Protein AF-A0A4Y7QFY9-F1 (afdb_monomer)

Organism: NCBI:txid50990

Mean predicted aligned error: 11.13 Å

pLDDT: mean 82.03, std 22.59, range [30.23, 98.62]

InterPro domains:
  IPR031915 Cryptic loci regulator 2, N-terminal [PF16761] (82-152)
  IPR038986 Cryptic loci regulator 2 [PTHR38046] (1-184)

Structure (mmCIF, N/CA/C/O backbone):
data_AF-A0A4Y7QFY9-F1
#
_entry.id   AF-A0A4Y7QFY9-F1
#
loop_
_atom_site.group_PDB
_atom_site.id
_atom_site.type_symbol
_atom_site.label_atom_id
_atom_site.label_alt_id
_atom_site.label_comp_id
_atom_site.label_asym_id
_atom_site.label_entity_id
_atom_site.label_seq_id
_atom_site.pdbx_PDB_ins_code
_atom_site.Cartn_x
_atom_site.Cartn_y
_atom_site.Cartn_z
_atom_site.occupancy
_atom_site.B_iso_or_equiv
_atom_site.auth_seq_id
_atom_site.auth_comp_id
_atom_site.auth_asym_id
_atom_site.auth_atom_id
_atom_site.pdbx_PDB_model_num
ATOM 1 N N . MET A 1 1 ? -25.462 4.123 15.591 1.00 43.56 1 MET A N 1
ATOM 2 C CA . MET A 1 1 ? -25.005 2.889 14.916 1.00 43.56 1 MET A CA 1
ATOM 3 C C . MET A 1 1 ? -23.915 2.289 15.787 1.00 43.56 1 MET A C 1
ATOM 5 O O . MET A 1 1 ? -22.963 3.016 16.055 1.00 43.56 1 MET A O 1
ATOM 9 N N . PRO A 1 2 ? -24.063 1.064 16.315 1.00 44.12 2 PRO A N 1
ATOM 10 C CA . PRO A 1 2 ? -23.011 0.446 17.117 1.00 44.12 2 PRO A CA 1
ATOM 11 C C . PRO A 1 2 ? -21.739 0.313 16.270 1.00 44.12 2 PRO A C 1
ATOM 13 O O . PRO A 1 2 ? -21.792 -0.137 15.127 1.00 44.12 2 PRO A O 1
ATOM 16 N N . SER A 1 3 ? -20.612 0.770 16.815 1.00 55.06 3 SER A N 1
ATOM 17 C CA . SER A 1 3 ? -19.294 0.621 16.198 1.00 55.06 3 SER A CA 1
ATOM 18 C C . SER A 1 3 ? -18.970 -0.869 16.135 1.00 55.06 3 SER A C 1
ATOM 20 O O . SER A 1 3 ? -18.635 -1.456 17.161 1.00 55.06 3 SER A O 1
ATOM 22 N N . MET A 1 4 ? -19.097 -1.498 14.963 1.00 70.31 4 MET A N 1
ATOM 23 C CA . MET A 1 4 ? -18.598 -2.862 14.787 1.00 70.31 4 MET A CA 1
ATOM 24 C C . MET A 1 4 ? -17.085 -2.865 15.022 1.00 70.31 4 MET A C 1
ATOM 26 O O . MET A 1 4 ? -16.389 -1.915 14.655 1.00 70.31 4 MET A O 1
ATOM 30 N N . ALA A 1 5 ? -16.588 -3.894 15.707 1.00 83.19 5 ALA A N 1
ATOM 31 C CA . ALA A 1 5 ? -15.157 -4.056 15.915 1.00 83.19 5 ALA A CA 1
ATOM 32 C C . ALA A 1 5 ? -14.456 -4.191 14.552 1.00 83.19 5 ALA A C 1
ATOM 34 O O . ALA A 1 5 ? -15.013 -4.822 13.651 1.00 83.19 5 ALA A O 1
ATOM 35 N N . PRO A 1 6 ? -13.255 -3.618 14.381 1.00 89.69 6 PRO A N 1
ATOM 36 C CA . PRO A 1 6 ? -12.558 -3.715 13.112 1.00 89.69 6 PRO A CA 1
ATOM 37 C C . PRO A 1 6 ? -12.106 -5.161 12.858 1.00 89.69 6 PRO A C 1
ATOM 39 O O . PRO A 1 6 ? -11.691 -5.874 13.773 1.00 89.69 6 PRO A O 1
ATOM 42 N N . HIS A 1 7 ? -12.164 -5.581 11.600 1.00 94.75 7 HIS A N 1
ATOM 43 C CA . HIS A 1 7 ? -11.824 -6.910 11.100 1.00 94.75 7 HIS A CA 1
ATOM 44 C C . HIS A 1 7 ? -10.307 -7.080 10.905 1.00 94.75 7 HIS A C 1
ATOM 46 O O . HIS A 1 7 ? -9.821 -7.375 9.809 1.00 94.75 7 HIS A O 1
ATOM 52 N N . PHE A 1 8 ? -9.555 -6.888 11.988 1.00 96.06 8 PHE A N 1
ATOM 53 C CA . PHE A 1 8 ? -8.144 -7.251 12.086 1.00 96.06 8 PHE A CA 1
ATOM 54 C C . PHE A 1 8 ? -7.796 -7.734 13.496 1.00 96.06 8 PHE A C 1
ATOM 56 O O . PHE A 1 8 ? -8.420 -7.324 14.480 1.00 96.06 8 PHE A O 1
ATOM 63 N N . SER A 1 9 ? -6.753 -8.552 13.597 1.00 96.94 9 SER A N 1
ATOM 64 C CA . SER A 1 9 ? -6.150 -8.969 14.861 1.00 96.94 9 SER A CA 1
ATOM 65 C C . SER A 1 9 ? -4.750 -8.386 15.021 1.00 96.94 9 SER A C 1
ATOM 67 O O . SER A 1 9 ? -4.117 -7.962 14.050 1.00 96.94 9 SER A O 1
ATOM 69 N N . VAL A 1 10 ? -4.281 -8.338 16.268 1.00 97.06 10 VAL A N 1
ATOM 70 C CA . VAL A 1 10 ? -2.941 -7.866 16.623 1.00 97.06 10 VAL A CA 1
ATOM 71 C C . VAL A 1 10 ? -2.280 -8.918 17.501 1.00 97.06 10 VAL A C 1
ATOM 73 O O . VAL A 1 10 ? -2.851 -9.312 18.517 1.00 97.06 10 VAL A O 1
ATOM 76 N N . GLN A 1 11 ? -1.085 -9.363 17.121 1.00 96.50 11 GLN A N 1
ATOM 77 C CA . GLN A 1 11 ? -0.246 -10.257 17.914 1.00 96.50 11 GLN A CA 1
ATOM 78 C C . GLN A 1 11 ? 1.142 -9.627 18.056 1.00 96.50 11 GLN A C 1
ATOM 80 O O . GLN A 1 11 ? 1.934 -9.613 17.114 1.00 96.50 11 GLN A O 1
ATOM 85 N N . GLY A 1 12 ? 1.426 -9.071 19.236 1.00 94.94 12 GLY A N 1
ATOM 86 C CA . GLY A 1 12 ? 2.616 -8.246 19.442 1.00 94.94 12 GLY A CA 1
ATOM 87 C C . GLY A 1 12 ? 2.588 -7.018 18.530 1.00 94.94 12 GLY A C 1
ATOM 88 O O . GLY A 1 12 ? 1.660 -6.215 18.591 1.00 94.94 12 GLY A O 1
ATOM 89 N N . GLU A 1 13 ? 3.587 -6.896 17.661 1.00 96.88 13 GLU A N 1
ATOM 90 C CA . GLU A 1 13 ? 3.697 -5.810 16.678 1.00 96.88 13 GLU A CA 1
ATOM 91 C C . GLU A 1 13 ? 3.062 -6.127 15.315 1.00 96.88 13 GLU A C 1
ATOM 93 O O . GLU A 1 13 ? 3.088 -5.298 14.404 1.00 96.88 13 GLU A O 1
ATOM 98 N N . TYR A 1 14 ? 2.483 -7.318 15.157 1.00 98.12 14 TYR A N 1
ATOM 99 C CA . TYR A 1 14 ? 1.966 -7.792 13.879 1.00 98.12 14 TYR A CA 1
ATOM 100 C C . TYR A 1 14 ? 0.450 -7.635 13.779 1.00 98.12 14 TYR A C 1
ATOM 102 O O . TYR A 1 14 ? -0.291 -8.068 14.659 1.00 98.12 14 TYR A O 1
ATOM 110 N N . VAL A 1 15 ? -0.005 -7.040 12.678 1.00 98.31 15 VAL A N 1
ATOM 111 C CA . VAL A 1 15 ? -1.406 -6.756 12.357 1.00 98.31 15 VAL A CA 1
ATOM 112 C C . VAL A 1 15 ? -1.851 -7.664 11.214 1.00 98.31 15 VAL A C 1
ATOM 114 O O . VAL A 1 15 ? -1.263 -7.635 10.135 1.00 98.31 15 VAL A O 1
ATOM 117 N N . SER A 1 16 ? -2.911 -8.440 11.420 1.00 98.31 16 SER A N 1
ATOM 118 C CA . SER A 1 16 ? -3.476 -9.324 10.393 1.00 98.31 16 SER A CA 1
ATOM 119 C C . SER A 1 16 ? -4.846 -8.822 9.966 1.00 98.31 16 SER A C 1
ATOM 121 O O . SER A 1 16 ? -5.774 -8.804 10.769 1.00 98.31 16 SER A O 1
ATOM 123 N N . MET A 1 17 ? -4.984 -8.419 8.703 1.00 97.56 17 MET A N 1
ATOM 124 C CA . MET A 1 17 ? -6.267 -8.014 8.120 1.00 97.56 17 MET A CA 1
ATOM 125 C C . MET A 1 17 ? -7.074 -9.263 7.742 1.00 97.56 17 MET A C 1
ATOM 127 O O . MET A 1 17 ? -6.535 -10.175 7.126 1.00 97.56 17 MET A O 1
ATOM 131 N N . HIS A 1 18 ? -8.358 -9.316 8.105 1.00 97.00 18 HIS A N 1
ATOM 132 C CA . HIS A 1 18 ? -9.204 -10.503 7.879 1.00 97.00 18 HIS A CA 1
ATOM 133 C C . HIS A 1 18 ? -10.162 -10.369 6.695 1.00 97.00 18 HIS A C 1
ATOM 135 O O . HIS A 1 18 ? -10.884 -11.307 6.370 1.00 97.00 18 HIS A O 1
ATOM 141 N N . LEU A 1 19 ? -10.194 -9.195 6.070 1.00 96.75 1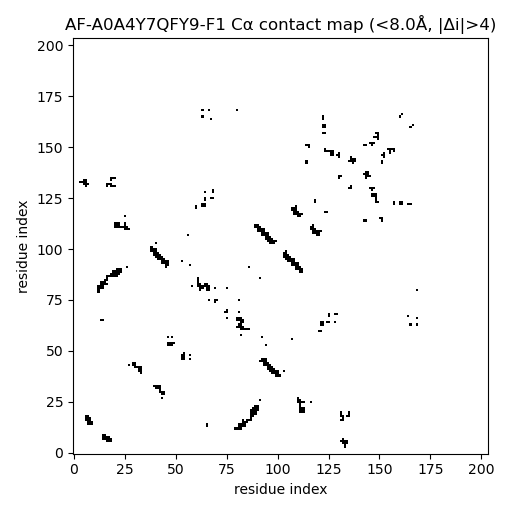9 LEU A N 1
ATOM 142 C CA . LEU A 1 19 ? -11.006 -8.908 4.898 1.00 96.75 19 LEU A CA 1
ATOM 143 C C . LEU A 1 19 ? -10.117 -8.440 3.754 1.00 96.75 19 LEU A C 1
ATOM 145 O O . LEU A 1 19 ? -8.998 -7.970 3.962 1.00 96.75 19 LEU A O 1
ATOM 149 N N . SER A 1 20 ? -10.649 -8.537 2.539 1.00 96.88 20 SER A N 1
ATOM 150 C CA . SER A 1 20 ? -10.005 -8.018 1.342 1.00 96.88 20 SER A CA 1
ATOM 151 C C . SER A 1 20 ? -11.031 -7.703 0.252 1.00 96.88 20 SER A C 1
ATOM 153 O O . SER A 1 20 ? -12.031 -8.404 0.108 1.00 96.88 20 SER A O 1
ATOM 155 N N . ASP A 1 21 ? -10.774 -6.663 -0.544 1.00 96.38 21 ASP A N 1
ATOM 156 C CA . ASP A 1 21 ? -11.384 -6.452 -1.867 1.00 96.38 21 ASP A CA 1
ATOM 157 C C . ASP A 1 21 ? -10.453 -6.888 -3.014 1.00 96.38 21 ASP A C 1
ATOM 159 O O . ASP A 1 21 ? -10.634 -6.480 -4.165 1.00 96.38 21 ASP A O 1
ATOM 163 N N . GLY A 1 22 ? -9.411 -7.653 -2.695 1.00 96.75 22 GLY A N 1
ATOM 164 C CA . GLY A 1 22 ? -8.371 -8.049 -3.625 1.00 96.75 22 GLY A CA 1
ATOM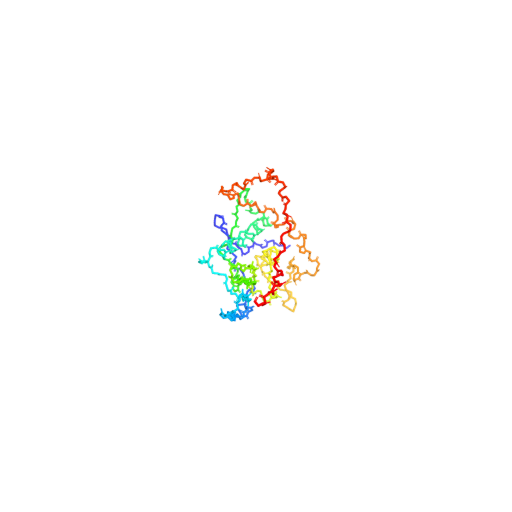 165 C C . GLY A 1 22 ? -8.856 -9.040 -4.680 1.00 96.75 22 GLY A C 1
ATOM 166 O O . GLY A 1 22 ? -9.655 -9.941 -4.437 1.00 96.75 22 GLY A O 1
ATOM 167 N N . ASN A 1 23 ? -8.333 -8.878 -5.888 1.00 96.00 23 ASN A N 1
ATOM 168 C CA . ASN A 1 23 ? -8.585 -9.720 -7.039 1.00 96.00 23 ASN A CA 1
ATOM 169 C C . ASN A 1 23 ? -7.259 -9.944 -7.789 1.00 96.00 23 ASN A C 1
ATOM 171 O O . ASN A 1 23 ? -6.823 -9.057 -8.529 1.00 96.00 23 ASN A O 1
ATOM 175 N N . PRO A 1 24 ? -6.641 -11.137 -7.683 1.00 95.75 24 PRO A N 1
ATOM 176 C CA . PRO A 1 24 ? -5.383 -11.455 -8.363 1.00 95.75 24 PRO A CA 1
ATOM 177 C C . PRO A 1 24 ? -5.411 -11.268 -9.884 1.00 95.75 24 PRO A C 1
ATOM 179 O O . PRO A 1 24 ? -4.379 -11.017 -10.498 1.00 95.75 24 PRO A O 1
ATOM 182 N N . ARG A 1 25 ? -6.591 -11.322 -10.524 1.00 95.44 25 ARG A N 1
ATOM 183 C CA . ARG A 1 25 ? -6.726 -11.061 -11.971 1.00 95.44 25 ARG A CA 1
ATOM 184 C C . ARG A 1 25 ? -6.436 -9.605 -12.349 1.00 95.44 25 ARG A C 1
ATOM 186 O O . ARG A 1 25 ? -6.319 -9.298 -13.532 1.00 95.44 25 ARG A O 1
ATOM 193 N N . ARG A 1 26 ? -6.361 -8.707 -11.361 1.00 94.56 26 ARG A N 1
ATOM 194 C CA . ARG A 1 26 ? -6.003 -7.290 -11.516 1.00 94.56 26 ARG A CA 1
ATOM 195 C C . ARG A 1 26 ? -4.498 -7.055 -11.433 1.00 94.56 26 ARG A C 1
ATOM 197 O O . ARG A 1 26 ? -4.063 -5.921 -11.622 1.00 94.56 26 ARG A O 1
ATOM 204 N N . TRP A 1 27 ? -3.704 -8.085 -11.142 1.00 96.12 27 TRP A N 1
ATOM 205 C CA . TRP A 1 27 ? -2.255 -7.965 -11.183 1.00 96.12 27 TRP A CA 1
ATOM 206 C C . TRP A 1 27 ? -1.779 -7.700 -12.615 1.00 96.12 27 TRP A C 1
ATOM 208 O O . TRP A 1 27 ? -2.368 -8.212 -13.575 1.00 96.12 27 TRP A O 1
ATOM 218 N N . PRO A 1 28 ? -0.723 -6.891 -12.785 1.00 92.88 28 PRO A N 1
ATOM 219 C CA . PRO A 1 28 ? -0.123 -6.692 -14.090 1.00 92.88 28 PRO A CA 1
ATOM 220 C C . PRO A 1 28 ? 0.383 -8.034 -14.625 1.00 92.88 28 PRO A C 1
ATOM 222 O O . PRO A 1 28 ? 0.942 -8.845 -13.886 1.00 92.88 28 PRO A O 1
ATOM 225 N N . ARG A 1 29 ? 0.211 -8.256 -15.931 1.00 85.88 29 ARG A N 1
ATOM 226 C CA . ARG A 1 29 ? 0.919 -9.342 -16.609 1.00 85.88 29 ARG A CA 1
ATOM 227 C C . ARG A 1 29 ? 2.407 -9.019 -16.585 1.00 85.88 29 ARG A C 1
ATOM 229 O O . ARG A 1 29 ? 2.790 -7.870 -16.819 1.00 85.88 29 ARG A O 1
ATOM 236 N N . GLU A 1 30 ? 3.212 -10.025 -16.286 1.00 71.19 30 GLU A N 1
ATOM 237 C CA . GLU A 1 30 ? 4.662 -9.900 -16.224 1.00 71.19 30 GLU A CA 1
ATOM 238 C C . GLU A 1 30 ? 5.186 -9.338 -17.554 1.00 71.19 30 GLU A C 1
ATOM 240 O O . GLU A 1 30 ? 4.841 -9.827 -18.635 1.00 71.19 30 GLU A O 1
ATOM 245 N N . ARG A 1 31 ? 5.946 -8.239 -17.488 1.00 70.44 31 ARG A N 1
ATOM 246 C CA . ARG A 1 31 ? 6.555 -7.632 -18.677 1.00 70.44 31 ARG A CA 1
ATOM 247 C C . ARG A 1 31 ? 7.940 -8.231 -18.876 1.00 70.44 31 ARG A C 1
ATOM 249 O O . ARG A 1 31 ? 8.715 -8.291 -17.927 1.00 70.44 31 ARG A O 1
ATOM 256 N N . LYS A 1 32 ? 8.218 -8.674 -20.110 1.00 61.38 32 LYS A N 1
ATOM 257 C CA . LYS A 1 32 ? 9.496 -9.282 -20.505 1.00 61.38 32 LYS A CA 1
ATOM 258 C C . LYS A 1 32 ? 10.676 -8.382 -20.128 1.00 61.38 32 LYS A C 1
ATOM 260 O O . LYS A 1 32 ? 10.575 -7.157 -20.191 1.00 61.38 32 LYS A O 1
ATOM 265 N N . LEU A 1 33 ? 11.782 -9.032 -19.770 1.00 61.91 33 LEU A N 1
ATOM 266 C CA . LEU A 1 33 ? 13.089 -8.416 -19.568 1.00 61.91 33 LEU A CA 1
ATOM 267 C C . LEU A 1 33 ? 13.494 -7.608 -20.810 1.00 61.91 33 LEU A C 1
ATOM 269 O O . LEU A 1 33 ? 13.117 -7.951 -21.932 1.00 61.91 33 LEU A O 1
ATOM 273 N N . ALA A 1 34 ? 14.245 -6.532 -20.584 1.00 63.09 34 ALA A N 1
ATOM 274 C CA . ALA A 1 34 ? 14.838 -5.747 -21.658 1.00 63.09 34 ALA A CA 1
ATOM 275 C C . ALA A 1 34 ? 15.732 -6.617 -22.554 1.00 63.09 34 ALA A C 1
ATOM 277 O O . ALA A 1 34 ? 16.245 -7.646 -22.108 1.00 63.09 34 ALA A O 1
ATOM 278 N N . ASP A 1 35 ? 15.908 -6.171 -23.798 1.00 71.19 35 ASP A N 1
ATOM 279 C CA . ASP A 1 35 ? 16.916 -6.681 -24.727 1.00 71.19 35 ASP A CA 1
ATOM 280 C C . ASP A 1 35 ? 18.250 -6.909 -23.980 1.00 71.19 35 ASP A C 1
ATOM 282 O O . ASP A 1 35 ? 18.706 -5.982 -23.295 1.00 71.19 35 ASP A O 1
ATOM 286 N N . PRO A 1 36 ? 18.853 -8.116 -24.035 1.00 72.00 36 PRO A N 1
ATOM 287 C CA . PRO A 1 36 ? 20.120 -8.409 -23.368 1.00 72.00 36 PRO A CA 1
ATOM 288 C C . PRO A 1 36 ? 21.214 -7.374 -23.652 1.00 72.00 36 PRO A C 1
ATOM 290 O O . PRO A 1 36 ? 21.998 -7.076 -22.740 1.00 72.00 36 PRO A O 1
ATOM 293 N N . ASP A 1 37 ? 21.194 -6.805 -24.862 1.00 81.19 37 ASP A N 1
ATOM 294 C CA . ASP A 1 37 ? 22.175 -5.851 -25.380 1.00 81.19 37 ASP A CA 1
ATOM 295 C C . ASP A 1 37 ? 21.840 -4.388 -25.031 1.00 81.19 37 ASP A C 1
ATOM 297 O O . ASP A 1 37 ? 22.649 -3.484 -25.245 1.00 81.19 37 ASP A O 1
ATOM 301 N N . SER A 1 38 ? 20.669 -4.127 -24.439 1.00 84.06 38 SER A N 1
ATOM 302 C CA . SER A 1 38 ? 20.298 -2.794 -23.962 1.00 84.06 38 SER A CA 1
ATOM 303 C C . SER A 1 38 ? 20.956 -2.477 -22.615 1.00 84.06 38 SER A C 1
ATOM 305 O O . SER A 1 38 ? 20.814 -3.209 -21.631 1.00 84.06 38 SER A O 1
ATOM 307 N N . ASP A 1 39 ? 21.592 -1.305 -22.526 1.00 87.62 39 ASP A N 1
ATOM 308 C CA . ASP A 1 39 ? 22.076 -0.735 -21.257 1.00 87.62 39 ASP A CA 1
ATOM 309 C C . ASP A 1 39 ? 20.936 -0.160 -20.390 1.00 87.62 39 ASP A C 1
ATOM 311 O O . ASP A 1 39 ? 21.126 0.249 -19.243 1.00 87.62 39 ASP A O 1
ATOM 315 N N . THR A 1 40 ? 19.709 -0.145 -20.917 1.00 90.06 40 THR A N 1
ATOM 316 C CA . THR A 1 40 ? 18.521 0.309 -20.191 1.00 90.06 40 THR A CA 1
ATOM 317 C C . THR A 1 40 ? 17.516 -0.809 -19.979 1.00 90.06 40 THR A C 1
ATOM 319 O O . THR A 1 40 ? 17.313 -1.668 -20.838 1.00 90.06 40 THR A O 1
ATOM 322 N N . ILE A 1 41 ? 16.860 -0.777 -18.824 1.00 91.06 41 ILE A N 1
ATOM 323 C CA . ILE A 1 41 ? 15.799 -1.705 -18.454 1.00 91.06 41 ILE A CA 1
ATOM 324 C C . ILE A 1 41 ? 14.500 -0.950 -18.174 1.00 91.06 41 ILE A C 1
ATOM 326 O O . ILE A 1 41 ? 14.525 0.194 -17.716 1.00 91.06 41 ILE A O 1
ATOM 330 N N . ASP A 1 42 ? 13.366 -1.590 -18.453 1.00 91.56 42 ASP A N 1
ATOM 331 C CA . ASP A 1 42 ? 12.021 -1.113 -18.115 1.00 91.56 42 ASP A CA 1
ATOM 332 C C . ASP A 1 42 ? 11.098 -2.333 -17.951 1.00 91.56 42 ASP A C 1
ATOM 334 O O . ASP A 1 42 ? 10.522 -2.831 -18.918 1.00 91.56 42 ASP A O 1
ATOM 338 N N . TYR A 1 43 ? 11.007 -2.871 -16.732 1.00 91.75 43 TYR A N 1
ATOM 339 C CA . TYR A 1 43 ? 10.150 -4.024 -16.446 1.00 91.75 43 TYR A CA 1
ATOM 340 C C . TYR A 1 43 ? 9.534 -3.971 -15.049 1.00 91.75 43 TYR A C 1
ATOM 342 O O . TYR A 1 43 ? 10.055 -3.347 -14.125 1.00 91.75 43 TYR A O 1
ATOM 350 N N . LEU A 1 44 ? 8.394 -4.643 -14.902 1.00 93.69 44 LEU A N 1
ATOM 351 C CA . LEU A 1 44 ? 7.610 -4.708 -13.674 1.00 93.69 44 LEU A CA 1
ATOM 352 C C . LEU A 1 44 ? 7.489 -6.168 -13.250 1.00 93.69 44 LEU A C 1
ATOM 354 O O . LEU A 1 44 ? 6.943 -6.974 -14.002 1.00 93.69 44 LEU A O 1
ATOM 358 N N . VAL A 1 45 ? 7.969 -6.476 -12.050 1.00 95.06 45 VAL A N 1
ATOM 359 C CA . VAL A 1 45 ? 7.977 -7.829 -11.473 1.00 95.06 45 VAL A CA 1
ATOM 360 C C . VAL A 1 45 ? 7.404 -7.800 -10.057 1.00 95.06 45 VAL A C 1
ATOM 362 O O . VAL A 1 45 ? 7.410 -6.738 -9.430 1.00 95.06 45 VAL A O 1
ATOM 365 N N . PRO A 1 46 ? 6.864 -8.914 -9.534 1.00 96.62 46 PRO A N 1
ATOM 366 C CA . PRO A 1 46 ? 6.577 -9.039 -8.108 1.00 96.62 46 PRO A CA 1
ATOM 367 C C . PRO A 1 46 ? 7.804 -8.686 -7.258 1.00 96.62 46 PRO A C 1
ATOM 369 O O . PRO A 1 46 ? 8.924 -8.999 -7.651 1.00 96.62 46 PRO A O 1
ATOM 372 N N . ALA A 1 47 ? 7.600 -8.049 -6.105 1.00 97.00 47 ALA A N 1
ATOM 373 C CA . ALA A 1 47 ? 8.681 -7.845 -5.142 1.00 97.00 47 ALA A CA 1
ATOM 374 C C . ALA A 1 47 ? 9.176 -9.207 -4.625 1.00 97.00 47 ALA A C 1
ATOM 376 O O . ALA A 1 47 ? 8.372 -9.991 -4.113 1.00 97.00 47 ALA A O 1
ATOM 377 N N . ASP A 1 48 ? 10.474 -9.477 -4.755 1.00 96.44 48 ASP A N 1
ATOM 378 C CA . ASP A 1 48 ? 11.089 -10.718 -4.277 1.00 96.44 48 ASP A CA 1
ATOM 379 C C . ASP A 1 48 ? 11.563 -10.546 -2.824 1.00 96.44 48 ASP A C 1
ATOM 381 O O . ASP A 1 48 ? 12.428 -9.707 -2.568 1.00 96.44 48 ASP A O 1
ATOM 385 N N . PRO A 1 49 ? 11.042 -11.312 -1.847 1.00 96.31 49 PRO A N 1
ATOM 386 C CA . PRO A 1 49 ? 11.519 -11.237 -0.467 1.00 96.31 49 PRO A CA 1
ATOM 387 C C . PRO A 1 49 ? 12.979 -11.688 -0.290 1.00 96.31 49 PRO A C 1
ATOM 389 O O . PRO A 1 49 ? 13.546 -11.439 0.771 1.00 96.31 49 PRO A O 1
ATOM 392 N N . ASN A 1 50 ? 13.589 -12.332 -1.291 1.00 97.31 50 ASN A N 1
ATOM 393 C CA . ASN A 1 50 ? 15.000 -12.719 -1.273 1.00 97.31 50 ASN A CA 1
ATOM 394 C C . ASN A 1 50 ? 15.933 -11.644 -1.871 1.00 97.31 50 ASN A C 1
ATOM 396 O O . ASN A 1 50 ? 17.141 -11.703 -1.643 1.00 97.31 50 ASN A O 1
ATOM 400 N N . ASP A 1 51 ? 15.410 -10.648 -2.602 1.00 96.19 51 ASP A N 1
ATOM 401 C CA . ASP A 1 51 ? 16.171 -9.450 -2.991 1.00 96.19 51 ASP A CA 1
ATOM 402 C C . ASP A 1 51 ? 16.130 -8.445 -1.833 1.00 96.19 51 ASP A C 1
ATOM 404 O O . ASP A 1 51 ? 15.065 -7.996 -1.416 1.00 96.19 51 ASP A O 1
ATOM 408 N N . GLU A 1 52 ? 17.297 -8.061 -1.312 1.00 96.75 52 GLU A N 1
ATOM 409 C CA . GLU A 1 52 ? 17.421 -7.210 -0.119 1.00 96.75 52 GLU A CA 1
ATOM 410 C C . GLU A 1 52 ? 16.640 -5.884 -0.219 1.00 96.75 52 GLU A C 1
ATOM 412 O O . GLU A 1 52 ? 16.014 -5.439 0.748 1.00 96.75 52 GLU A O 1
ATOM 417 N N . HIS A 1 53 ? 16.633 -5.239 -1.388 1.00 95.62 53 HIS A N 1
ATOM 418 C CA . HIS A 1 53 ? 15.953 -3.950 -1.545 1.00 95.62 53 HIS A CA 1
ATOM 419 C C . HIS A 1 53 ? 14.437 -4.127 -1.647 1.00 95.62 53 HIS A C 1
ATOM 421 O 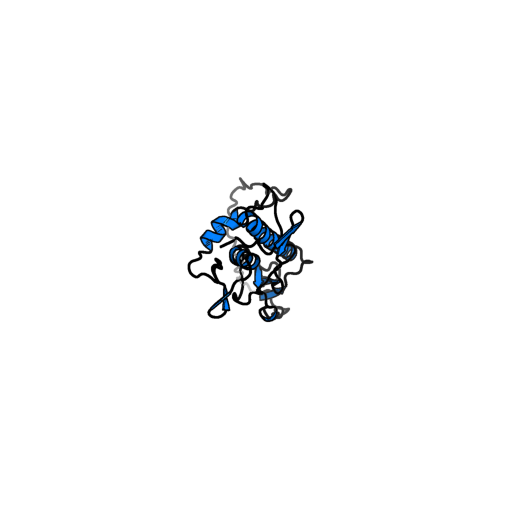O . HIS A 1 53 ? 13.673 -3.275 -1.171 1.00 95.62 53 HIS A O 1
ATOM 427 N N . ASP A 1 54 ? 13.999 -5.207 -2.290 1.00 97.25 54 ASP A N 1
ATOM 428 C CA . ASP A 1 54 ? 12.587 -5.533 -2.436 1.00 97.25 54 ASP A CA 1
ATOM 429 C C . ASP A 1 54 ? 12.027 -5.987 -1.075 1.00 97.25 54 ASP A C 1
ATOM 431 O O . ASP A 1 54 ? 10.973 -5.499 -0.666 1.00 97.25 54 ASP A O 1
ATOM 435 N N . ALA A 1 55 ? 12.785 -6.772 -0.301 1.00 98.00 55 ALA A N 1
ATOM 436 C CA . ALA A 1 55 ? 12.492 -7.129 1.089 1.00 98.00 55 ALA A CA 1
ATOM 437 C C . ALA A 1 55 ? 12.370 -5.893 1.997 1.00 98.00 55 ALA A C 1
ATOM 439 O O . ALA A 1 55 ? 11.381 -5.739 2.721 1.00 98.00 55 ALA A O 1
ATOM 440 N N . HIS A 1 56 ? 13.318 -4.953 1.908 1.00 97.31 56 HIS A N 1
ATOM 441 C CA . HIS A 1 56 ? 13.235 -3.683 2.633 1.00 97.31 56 HIS A CA 1
ATOM 442 C C . HIS A 1 56 ? 11.988 -2.878 2.225 1.00 97.31 56 HIS A C 1
ATOM 444 O O . HIS A 1 56 ? 11.307 -2.286 3.068 1.00 97.31 56 HIS A O 1
ATOM 450 N N . SER A 1 57 ? 11.648 -2.867 0.935 1.00 97.50 57 SER A N 1
ATOM 451 C CA . SER A 1 57 ? 10.459 -2.173 0.434 1.00 97.50 57 SER A CA 1
ATOM 452 C C . SER A 1 57 ? 9.157 -2.825 0.908 1.00 97.50 57 SER A C 1
ATOM 454 O O . SER A 1 57 ? 8.252 -2.107 1.339 1.00 97.50 57 SER A O 1
ATOM 456 N N . LEU A 1 58 ? 9.078 -4.158 0.905 1.00 98.38 58 LEU A N 1
ATOM 457 C CA . LEU A 1 58 ? 7.972 -4.935 1.472 1.00 98.38 58 LEU A CA 1
ATOM 458 C C . LEU A 1 58 ? 7.770 -4.592 2.949 1.00 98.38 58 LEU A C 1
ATOM 460 O O . LEU A 1 58 ? 6.669 -4.197 3.341 1.00 98.38 58 LEU A O 1
ATOM 464 N N . LEU A 1 59 ? 8.836 -4.664 3.750 1.00 98.00 59 LEU A N 1
ATOM 465 C CA . LEU A 1 59 ? 8.785 -4.357 5.177 1.00 98.00 59 LEU A CA 1
ATOM 466 C C . LEU A 1 59 ? 8.348 -2.910 5.426 1.00 98.00 59 LEU A C 1
ATOM 468 O O . LEU A 1 59 ? 7.475 -2.663 6.254 1.00 98.00 59 LEU A O 1
ATOM 472 N N . LYS A 1 60 ? 8.884 -1.948 4.664 1.00 97.25 60 LYS A N 1
ATOM 473 C CA . LYS A 1 60 ? 8.510 -0.530 4.765 1.00 97.25 60 LYS A CA 1
ATOM 474 C C . LYS A 1 60 ? 7.032 -0.293 4.456 1.00 97.25 60 LYS A C 1
ATOM 476 O O . LYS A 1 60 ? 6.389 0.499 5.145 1.00 97.25 60 LYS A O 1
ATOM 481 N N . TRP A 1 61 ? 6.486 -0.946 3.431 1.00 98.31 61 TRP A N 1
ATOM 482 C CA . TRP A 1 61 ? 5.057 -0.863 3.116 1.00 98.31 61 TRP A CA 1
ATOM 483 C C . TRP A 1 61 ? 4.205 -1.465 4.235 1.00 98.31 61 TRP A C 1
ATOM 485 O O . TRP A 1 61 ? 3.291 -0.797 4.719 1.00 98.31 61 TRP A O 1
ATOM 495 N N . LYS A 1 62 ? 4.542 -2.680 4.687 1.00 98.56 62 LYS A N 1
ATOM 496 C CA . LYS A 1 62 ? 3.843 -3.371 5.782 1.00 98.56 62 LYS A CA 1
ATOM 497 C C . LYS A 1 62 ? 3.875 -2.558 7.081 1.00 98.56 62 LYS A C 1
ATOM 499 O O . LYS A 1 62 ? 2.841 -2.436 7.730 1.00 98.56 62 LYS A O 1
ATOM 504 N N . CYS A 1 63 ? 5.016 -1.949 7.408 1.00 97.56 63 CYS A N 1
ATOM 505 C CA . CYS A 1 63 ? 5.210 -1.066 8.562 1.00 97.56 63 CYS A CA 1
ATOM 506 C C . CYS A 1 63 ? 4.307 0.173 8.497 1.00 97.56 63 CYS A C 1
ATOM 508 O O . CYS A 1 63 ? 3.545 0.462 9.412 1.00 97.56 63 CYS A O 1
ATOM 510 N N . LYS A 1 64 ? 4.343 0.895 7.370 1.00 97.25 64 LYS A N 1
ATOM 511 C CA . LYS A 1 64 ? 3.549 2.117 7.196 1.00 97.25 64 LYS A CA 1
ATOM 512 C C . LYS A 1 64 ? 2.048 1.853 7.296 1.00 97.25 64 LYS A C 1
ATOM 514 O O . LYS A 1 64 ? 1.329 2.649 7.891 1.00 97.25 64 LYS A O 1
ATOM 519 N N . ILE A 1 65 ? 1.570 0.760 6.696 1.00 98.19 65 ILE A N 1
ATOM 520 C CA . ILE A 1 65 ? 0.143 0.418 6.730 1.00 98.19 65 ILE A CA 1
ATOM 521 C C . ILE A 1 65 ? -0.256 -0.071 8.126 1.00 98.19 65 ILE A C 1
ATOM 523 O O . ILE A 1 65 ? -1.262 0.396 8.653 1.00 98.19 65 ILE A O 1
ATOM 527 N N . GLY A 1 66 ? 0.536 -0.958 8.739 1.00 97.94 66 GLY A N 1
ATOM 528 C CA . GLY A 1 66 ? 0.280 -1.466 10.088 1.00 97.94 66 GLY A CA 1
ATOM 529 C C . GLY A 1 66 ? 0.223 -0.344 11.123 1.00 97.94 66 GLY A C 1
ATOM 530 O O . GLY A 1 66 ? -0.765 -0.225 11.845 1.00 97.94 66 GLY A O 1
ATOM 531 N N . GLY A 1 67 ? 1.226 0.538 11.140 1.00 96.19 67 GLY A N 1
ATOM 532 C CA . GLY A 1 67 ? 1.245 1.690 12.042 1.00 96.19 67 GLY A CA 1
ATOM 533 C C . GLY A 1 67 ? 0.097 2.670 11.793 1.00 96.19 67 GLY A C 1
ATOM 534 O O . GLY A 1 67 ? -0.527 3.125 12.751 1.00 96.19 67 GLY A O 1
ATOM 535 N N . PHE A 1 68 ? -0.271 2.924 10.530 1.00 96.81 68 PHE A N 1
ATOM 536 C CA . PHE A 1 68 ? -1.464 3.716 10.218 1.00 96.81 68 PHE A CA 1
ATOM 537 C C . PHE A 1 68 ? -2.745 3.093 10.797 1.00 96.81 68 PHE A C 1
ATOM 539 O O . PHE A 1 68 ? -3.524 3.807 11.425 1.00 96.81 68 PHE A O 1
ATOM 546 N N . LEU A 1 69 ? -2.973 1.786 10.615 1.00 96.94 69 LEU A N 1
ATOM 547 C CA . LEU A 1 69 ? -4.168 1.118 11.146 1.00 96.94 69 LEU A CA 1
ATOM 548 C C . LEU A 1 69 ? -4.214 1.206 12.676 1.00 96.94 69 LEU A C 1
ATOM 550 O O . LEU A 1 69 ? -5.253 1.530 13.250 1.00 96.94 69 LEU A O 1
ATOM 554 N N . MET A 1 70 ? -3.084 0.976 13.341 1.00 96.44 70 MET A N 1
ATOM 555 C CA . MET A 1 70 ? -3.016 1.009 14.800 1.00 96.44 70 MET A CA 1
ATOM 556 C C . MET A 1 70 ? -3.246 2.411 15.371 1.00 96.44 70 MET A C 1
ATOM 558 O O . MET A 1 70 ? -4.017 2.551 16.321 1.00 96.44 70 MET A O 1
ATOM 562 N N . ASP A 1 71 ? -2.659 3.453 14.776 1.00 94.31 71 ASP A N 1
ATOM 563 C CA . ASP A 1 71 ? -2.885 4.841 15.206 1.00 94.31 71 ASP A CA 1
ATOM 564 C C . ASP A 1 71 ? -4.334 5.275 14.903 1.00 94.31 71 ASP A C 1
ATOM 566 O O . ASP A 1 71 ? -5.036 5.794 15.773 1.00 94.31 71 ASP A O 1
ATOM 570 N N . PHE A 1 72 ? -4.860 4.955 13.713 1.00 94.50 72 PHE A N 1
ATOM 571 C CA . PHE A 1 72 ? -6.236 5.302 13.341 1.00 94.50 72 PHE A CA 1
ATOM 572 C C . PHE A 1 72 ? -7.281 4.679 14.282 1.00 94.50 72 PHE A C 1
ATOM 574 O O . PHE A 1 72 ? -8.240 5.346 14.679 1.00 94.50 72 PHE A O 1
ATOM 581 N N . HIS A 1 73 ? -7.088 3.416 14.672 1.00 94.62 73 HIS A N 1
ATOM 582 C CA . HIS A 1 73 ? -7.979 2.708 15.594 1.00 94.62 73 HIS A CA 1
ATOM 583 C C . HIS A 1 73 ? -7.664 2.952 17.076 1.00 94.62 73 HIS A C 1
ATOM 585 O O . HIS A 1 73 ? -8.304 2.333 17.927 1.00 94.62 73 HIS A O 1
ATOM 591 N N . LYS A 1 74 ? -6.727 3.859 17.396 1.00 94.12 74 LYS A N 1
ATOM 592 C CA . LYS A 1 74 ? -6.301 4.185 18.769 1.00 94.12 74 LYS A CA 1
ATOM 593 C C . LYS A 1 74 ? -5.842 2.954 19.562 1.00 94.12 74 LYS A C 1
ATOM 595 O O . LYS A 1 74 ? -6.172 2.806 20.735 1.00 94.12 74 LYS A O 1
ATOM 600 N N . ARG A 1 75 ? -5.118 2.055 18.894 1.00 94.19 75 ARG A N 1
ATOM 601 C CA . ARG A 1 75 ? -4.516 0.843 19.476 1.00 94.19 75 ARG A CA 1
ATOM 602 C C . ARG A 1 75 ? -2.984 0.873 19.459 1.00 94.19 75 ARG A C 1
AT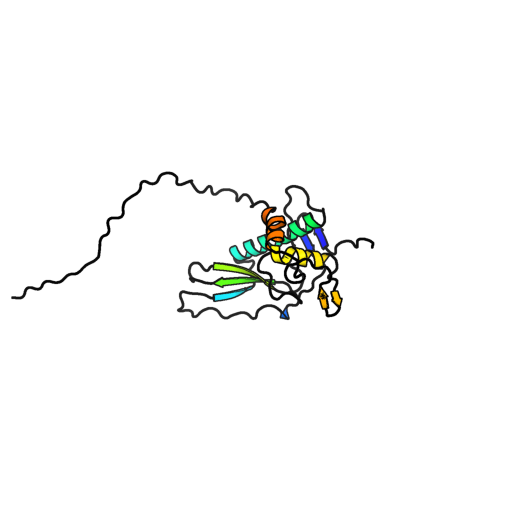OM 604 O O . ARG A 1 75 ? -2.366 -0.101 19.868 1.00 94.19 75 ARG A O 1
ATOM 611 N N . ALA A 1 76 ? -2.382 1.936 18.924 1.00 92.19 76 ALA A N 1
ATOM 612 C CA . ALA A 1 76 ? -0.934 2.079 18.865 1.00 92.19 76 ALA A CA 1
ATOM 613 C C . ALA A 1 76 ? -0.348 2.407 20.241 1.00 92.19 76 ALA A C 1
ATOM 615 O O . ALA A 1 76 ? -0.763 3.372 20.883 1.00 92.19 76 ALA A O 1
ATOM 616 N N . GLU A 1 77 ? 0.667 1.647 20.636 1.00 92.38 77 GLU A N 1
ATOM 617 C CA . GLU A 1 77 ? 1.495 1.943 21.797 1.00 92.38 77 GLU A CA 1
ATOM 618 C C . GLU A 1 77 ? 2.604 2.953 21.445 1.00 92.38 77 GLU A C 1
ATOM 620 O O . GLU A 1 77 ? 3.138 2.938 20.325 1.00 92.38 77 GLU A O 1
ATOM 625 N N . PRO A 1 78 ? 2.997 3.835 22.383 1.00 89.44 78 PRO A N 1
ATOM 626 C CA . PRO A 1 78 ? 4.083 4.781 22.161 1.00 89.44 78 PRO A CA 1
ATOM 627 C C . PRO A 1 78 ? 5.391 4.086 21.764 1.00 89.44 78 PRO A C 1
ATOM 629 O O . PRO A 1 78 ? 5.819 3.129 22.402 1.00 89.44 78 PRO A O 1
ATOM 632 N N . ASN A 1 79 ? 6.075 4.624 20.750 1.00 87.19 79 ASN A N 1
ATOM 633 C CA . ASN A 1 79 ? 7.367 4.132 20.243 1.00 87.19 79 ASN A CA 1
ATOM 634 C C . ASN A 1 79 ? 7.362 2.700 19.672 1.00 87.19 79 ASN A C 1
ATOM 636 O O . ASN A 1 79 ? 8.434 2.178 19.364 1.00 87.19 79 ASN A O 1
ATOM 640 N N . GLN A 1 80 ? 6.193 2.084 19.481 1.00 92.00 80 GLN A N 1
ATOM 641 C CA . GLN A 1 80 ? 6.066 0.777 18.847 1.00 92.00 80 GLN A CA 1
ATOM 642 C C . GLN A 1 80 ? 5.815 0.938 17.343 1.00 92.00 80 GLN A C 1
ATOM 644 O O . GLN A 1 80 ? 4.948 1.701 16.916 1.00 92.00 80 GLN A O 1
ATOM 649 N N . ASN A 1 81 ? 6.560 0.193 16.525 1.00 95.00 81 ASN A N 1
ATOM 650 C CA . ASN A 1 81 ? 6.221 0.027 15.113 1.00 95.00 81 ASN A CA 1
ATOM 651 C C . ASN A 1 81 ? 5.259 -1.148 14.973 1.00 95.00 81 ASN A C 1
ATOM 653 O O . ASN A 1 81 ? 5.408 -2.139 15.679 1.00 95.00 81 ASN A O 1
ATOM 657 N N . TYR A 1 82 ? 4.316 -1.054 14.042 1.00 97.19 82 TYR A N 1
ATOM 658 C CA . TYR A 1 82 ? 3.399 -2.145 13.734 1.00 97.19 82 TYR A CA 1
ATOM 659 C C . TYR A 1 82 ? 3.515 -2.523 12.272 1.00 97.19 82 TYR A C 1
ATOM 661 O O . TYR A 1 82 ? 3.595 -1.654 11.408 1.00 97.19 82 TYR A O 1
ATOM 669 N N . TYR A 1 83 ? 3.488 -3.816 11.989 1.00 98.31 83 TYR A N 1
ATOM 670 C CA . TYR A 1 83 ? 3.682 -4.354 10.652 1.00 98.31 83 TYR A CA 1
ATOM 671 C C . TYR A 1 83 ? 2.481 -5.195 10.276 1.00 98.31 83 TYR A C 1
ATOM 673 O O . TYR A 1 83 ? 2.005 -5.993 11.076 1.00 98.31 83 TYR A O 1
ATOM 681 N N . LEU A 1 84 ? 2.009 -5.069 9.040 1.00 98.56 84 LEU A N 1
ATOM 682 C CA . LEU A 1 84 ? 1.135 -6.104 8.510 1.00 98.56 84 LEU A CA 1
ATOM 683 C C . LEU A 1 84 ? 1.872 -7.451 8.488 1.00 98.56 84 LEU A C 1
ATOM 685 O O . LEU A 1 84 ? 3.027 -7.502 8.062 1.00 98.56 84 LEU A O 1
ATOM 689 N N . THR A 1 85 ? 1.204 -8.532 8.887 1.00 98.19 85 THR A N 1
ATOM 690 C CA . THR A 1 85 ? 1.689 -9.899 8.636 1.00 98.19 85 THR A CA 1
ATOM 691 C C . THR A 1 85 ? 1.799 -10.135 7.133 1.00 98.19 85 THR A C 1
ATOM 693 O O . THR A 1 85 ? 2.876 -10.440 6.610 1.00 98.19 85 THR A O 1
ATOM 696 N N . ASP A 1 86 ? 0.717 -9.853 6.411 1.00 98.38 86 ASP A N 1
ATOM 697 C CA . ASP A 1 86 ? 0.700 -9.790 4.958 1.00 98.38 86 ASP A CA 1
ATOM 698 C C . ASP A 1 86 ? -0.222 -8.695 4.412 1.00 98.38 86 ASP A C 1
ATOM 700 O O . ASP A 1 86 ? -1.024 -8.109 5.142 1.00 98.38 86 ASP A O 1
ATOM 704 N N . PHE A 1 87 ? -0.083 -8.378 3.123 1.00 98.56 87 PHE A N 1
ATOM 705 C CA . PHE A 1 87 ? -1.095 -7.573 2.437 1.00 98.56 87 PHE A CA 1
ATOM 706 C C . PHE A 1 87 ? -2.433 -8.332 2.396 1.00 98.56 87 PHE A C 1
ATOM 708 O O . PHE A 1 87 ? -2.426 -9.560 2.451 1.00 98.56 87 PHE A O 1
ATOM 715 N N . PRO A 1 88 ? -3.579 -7.637 2.261 1.00 98.06 88 PRO A N 1
ATOM 716 C CA . PRO A 1 88 ? -4.872 -8.310 2.150 1.00 98.06 88 PRO A CA 1
ATOM 717 C C . PRO A 1 88 ? -4.895 -9.323 1.007 1.00 98.06 88 PRO A C 1
ATOM 719 O O . PRO A 1 88 ? -4.284 -9.093 -0.038 1.00 98.06 88 PRO A O 1
ATOM 722 N N . ASP A 1 89 ? -5.648 -10.408 1.170 1.00 98.31 89 ASP A N 1
ATOM 723 C CA . ASP A 1 89 ? -5.723 -11.479 0.176 1.00 98.31 89 ASP A CA 1
ATOM 724 C C . ASP A 1 89 ? -5.975 -10.945 -1.238 1.00 98.31 89 ASP A C 1
ATOM 726 O O . ASP A 1 89 ? -6.868 -10.135 -1.476 1.00 98.31 89 ASP A O 1
ATOM 730 N N . GLY A 1 90 ? -5.173 -11.380 -2.206 1.00 97.94 90 GLY A N 1
ATOM 731 C CA . GLY A 1 90 ? -5.266 -10.911 -3.590 1.00 97.94 90 GLY A CA 1
ATOM 732 C C . GLY A 1 90 ? -4.588 -9.569 -3.877 1.00 97.94 90 GLY A C 1
ATOM 733 O O . GLY A 1 90 ? -4.595 -9.128 -5.030 1.00 97.94 90 GLY A O 1
ATOM 734 N N . TYR A 1 91 ? -3.942 -8.953 -2.888 1.00 98.56 91 TYR A N 1
ATOM 735 C CA . TYR A 1 91 ? -2.982 -7.877 -3.104 1.00 98.56 91 TYR A CA 1
ATOM 736 C C . TYR A 1 91 ? -1.556 -8.399 -3.246 1.00 98.56 91 TYR A C 1
ATOM 738 O O . TYR A 1 91 ? -1.189 -9.445 -2.717 1.00 98.56 91 TYR A O 1
ATOM 746 N N . ARG A 1 92 ? -0.736 -7.657 -3.991 1.00 98.19 92 ARG A N 1
ATOM 747 C CA . ARG A 1 92 ? 0.685 -7.955 -4.172 1.00 98.19 92 ARG A CA 1
ATOM 748 C C . ARG A 1 92 ? 1.461 -6.686 -4.495 1.00 98.19 92 ARG A C 1
ATOM 750 O O . ARG A 1 92 ? 1.010 -5.857 -5.291 1.00 98.19 92 ARG A O 1
ATOM 757 N N . LEU A 1 93 ? 2.635 -6.546 -3.881 1.00 98.44 93 LEU A N 1
ATOM 758 C CA . LEU A 1 93 ? 3.576 -5.478 -4.197 1.00 98.44 93 LEU A CA 1
ATOM 759 C C . LEU A 1 93 ? 4.411 -5.877 -5.419 1.00 98.44 93 LEU A C 1
ATOM 761 O O . LEU A 1 93 ? 4.948 -6.981 -5.485 1.00 98.44 93 LEU A O 1
ATOM 765 N N . PHE A 1 94 ? 4.515 -4.969 -6.377 1.00 97.81 94 PHE A N 1
ATOM 766 C CA . PHE A 1 94 ? 5.351 -5.089 -7.562 1.00 97.81 94 PHE A CA 1
ATOM 767 C C . PHE A 1 94 ? 6.415 -3.995 -7.551 1.00 97.81 94 PHE A C 1
ATOM 769 O O . PHE A 1 94 ? 6.172 -2.892 -7.058 1.00 97.81 94 PHE A O 1
ATOM 776 N N . VAL A 1 95 ? 7.571 -4.287 -8.138 1.00 96.81 95 VAL A N 1
ATOM 777 C CA . VAL A 1 95 ? 8.690 -3.361 -8.294 1.00 96.81 95 VAL A CA 1
ATOM 778 C C . VAL A 1 95 ? 8.908 -3.090 -9.774 1.00 96.81 95 VAL A C 1
ATOM 780 O O . VAL A 1 95 ? 9.176 -3.994 -10.566 1.00 96.81 95 VAL A O 1
ATOM 783 N N . HIS A 1 96 ? 8.772 -1.825 -10.160 1.00 95.44 96 HIS A N 1
ATOM 784 C CA . HIS A 1 96 ? 9.132 -1.337 -11.483 1.00 95.44 96 HIS A CA 1
ATOM 785 C C . HIS A 1 96 ? 10.603 -0.958 -11.474 1.00 95.44 96 HIS A C 1
ATOM 787 O O . HIS A 1 96 ? 11.002 -0.027 -10.774 1.00 95.44 96 HIS A O 1
ATOM 793 N N . ARG A 1 97 ? 11.406 -1.680 -12.251 1.00 94.00 97 ARG A N 1
ATOM 794 C CA . ARG A 1 97 ? 12.828 -1.405 -12.439 1.00 94.00 97 ARG A CA 1
ATOM 795 C C . ARG A 1 97 ? 13.003 -0.669 -13.763 1.00 94.00 97 ARG A C 1
ATOM 797 O O . ARG A 1 97 ? 12.632 -1.197 -14.811 1.00 94.00 97 ARG A O 1
ATOM 804 N N . LYS A 1 98 ? 13.510 0.568 -13.707 1.00 92.94 98 LYS A N 1
ATOM 805 C CA . LYS A 1 98 ? 13.647 1.448 -14.877 1.00 92.94 98 LYS A CA 1
ATOM 806 C C . LYS A 1 98 ? 14.959 2.233 -14.887 1.00 92.94 98 LYS A C 1
ATOM 808 O O . LYS A 1 98 ? 15.346 2.794 -13.865 1.00 92.94 98 LYS A O 1
ATOM 813 N N . GLY A 1 99 ? 15.585 2.368 -16.053 1.00 92.44 99 GLY A N 1
ATOM 814 C CA . GLY A 1 99 ? 16.795 3.176 -16.258 1.00 92.44 99 GLY A CA 1
ATOM 815 C C . GLY A 1 99 ? 18.020 2.317 -16.553 1.00 92.44 99 GLY A C 1
ATOM 816 O O . GLY A 1 99 ? 17.872 1.250 -17.136 1.00 92.44 99 GLY A O 1
ATOM 817 N N . SER A 1 100 ? 19.216 2.780 -16.177 1.00 92.00 100 SER A N 1
ATOM 818 C CA . SER A 1 100 ? 20.466 2.042 -16.424 1.00 92.00 100 SER A CA 1
ATOM 819 C C . SER A 1 100 ? 20.448 0.667 -15.755 1.00 92.00 100 SER A C 1
ATOM 821 O O . SER A 1 100 ? 20.059 0.542 -14.592 1.00 92.00 100 SER A O 1
ATOM 823 N N . LYS A 1 101 ? 20.918 -0.356 -16.471 1.00 88.62 101 LYS A N 1
ATOM 824 C CA . LYS A 1 101 ? 21.023 -1.742 -15.995 1.00 88.62 101 LYS A CA 1
ATOM 825 C C . LYS A 1 101 ? 21.921 -1.874 -14.760 1.00 88.62 101 LYS A C 1
ATOM 827 O O . LYS A 1 101 ? 21.643 -2.706 -13.901 1.00 88.62 101 LYS A O 1
ATOM 832 N N . ALA A 1 102 ? 22.947 -1.028 -14.638 1.00 90.44 102 ALA A N 1
ATOM 833 C CA . ALA A 1 102 ? 23.879 -1.038 -13.509 1.00 90.44 102 ALA A CA 1
ATOM 834 C C . ALA A 1 102 ? 23.259 -0.512 -12.203 1.00 90.44 102 ALA A C 1
ATOM 836 O O . ALA A 1 102 ? 23.623 -0.958 -11.117 1.00 90.44 102 ALA A O 1
ATOM 837 N N . ASN A 1 103 ? 22.328 0.442 -12.293 1.00 91.31 103 ASN A N 1
ATOM 838 C CA . ASN A 1 103 ? 21.666 1.024 -11.127 1.00 91.31 103 ASN A CA 1
ATOM 839 C C . ASN A 1 103 ? 20.237 1.468 -11.474 1.00 91.31 103 ASN A C 1
ATOM 841 O O . ASN A 1 103 ? 19.967 2.668 -11.613 1.00 91.31 103 ASN A O 1
ATOM 845 N N . PRO A 1 104 ? 19.314 0.513 -11.664 1.00 93.50 104 PRO A N 1
ATOM 846 C CA . PRO A 1 104 ? 17.967 0.849 -12.066 1.00 93.50 104 PRO A CA 1
ATOM 847 C C . PRO A 1 104 ? 17.212 1.508 -10.920 1.00 93.50 104 PRO A C 1
ATOM 849 O O . PRO A 1 104 ? 17.241 1.057 -9.772 1.00 93.50 104 PRO A O 1
ATOM 852 N N . ARG A 1 105 ? 16.455 2.552 -11.254 1.00 95.12 105 ARG A N 1
ATOM 853 C CA . ARG A 1 105 ? 15.476 3.142 -10.346 1.00 95.12 105 ARG A CA 1
ATOM 854 C C . ARG A 1 105 ? 14.404 2.097 -10.040 1.00 95.12 105 ARG A C 1
ATOM 856 O O . ARG A 1 105 ? 13.936 1.421 -10.956 1.00 95.12 105 ARG A O 1
ATOM 863 N N . ARG A 1 106 ? 14.015 1.988 -8.769 1.00 95.69 106 ARG A N 1
ATOM 864 C CA . ARG A 1 106 ? 13.014 1.030 -8.282 1.00 95.69 106 ARG A CA 1
ATOM 865 C C . ARG A 1 106 ? 11.806 1.776 -7.726 1.00 95.69 106 ARG A C 1
ATOM 867 O O . ARG A 1 106 ? 11.934 2.471 -6.721 1.00 95.69 106 ARG A O 1
ATOM 874 N N . ASP A 1 107 ? 10.645 1.608 -8.350 1.00 96.81 107 ASP A N 1
ATOM 875 C CA . ASP A 1 107 ? 9.373 2.106 -7.818 1.00 96.81 107 ASP A CA 1
ATOM 876 C C . ASP A 1 107 ? 8.501 0.947 -7.358 1.00 96.81 107 ASP A C 1
ATOM 878 O O . ASP A 1 107 ? 8.307 -0.017 -8.092 1.00 96.81 107 ASP A O 1
ATOM 882 N N . CYS A 1 108 ? 7.936 1.052 -6.159 1.00 98.00 108 CYS A N 1
ATOM 883 C CA . CYS A 1 108 ? 7.044 0.032 -5.619 1.00 98.00 108 CYS A CA 1
ATOM 884 C C . CYS A 1 108 ? 5.579 0.412 -5.830 1.00 98.00 108 CYS A C 1
ATOM 886 O O . CYS A 1 108 ? 5.171 1.539 -5.545 1.00 98.00 108 CYS A O 1
ATOM 888 N N . TYR A 1 109 ? 4.785 -0.561 -6.257 1.00 98.38 109 TYR A N 1
ATOM 889 C CA . TYR A 1 109 ? 3.381 -0.404 -6.599 1.00 98.38 109 TYR A CA 1
ATOM 890 C C . TYR A 1 109 ? 2.565 -1.542 -6.005 1.00 98.38 109 TYR A C 1
ATOM 892 O O . TYR A 1 109 ? 2.871 -2.710 -6.236 1.00 98.38 109 TYR A O 1
ATOM 900 N N . LEU A 1 110 ? 1.507 -1.220 -5.267 1.00 98.62 110 LEU A N 1
ATOM 901 C CA . LEU A 1 110 ? 0.602 -2.224 -4.722 1.00 98.62 110 LEU A CA 1
ATOM 902 C C . LEU A 1 110 ? -0.593 -2.398 -5.663 1.00 98.62 110 LEU A C 1
ATOM 904 O O . LEU A 1 110 ? -1.337 -1.450 -5.927 1.00 98.62 110 LEU A O 1
ATOM 908 N N . TYR A 1 111 ? -0.759 -3.620 -6.162 1.00 98.50 111 TYR A N 1
ATOM 909 C CA . TYR A 1 111 ? -1.855 -4.034 -7.035 1.00 98.50 111 TYR A CA 1
ATOM 910 C C . TYR A 1 111 ? -2.768 -5.013 -6.305 1.00 98.50 111 TYR A C 1
ATOM 912 O O . TYR A 1 111 ? -2.327 -5.706 -5.392 1.00 98.50 111 TYR A O 1
ATOM 920 N N . GLY A 1 112 ? -4.024 -5.103 -6.740 1.00 97.75 112 GLY A N 1
ATOM 921 C CA . GLY A 1 112 ? -4.964 -6.108 -6.244 1.00 97.75 112 GLY A CA 1
ATOM 922 C C . GLY A 1 112 ? -6.388 -5.605 -6.091 1.00 97.75 112 GLY A C 1
ATOM 923 O O . GLY A 1 112 ? -7.303 -6.386 -6.307 1.00 97.75 112 GLY A O 1
ATOM 924 N N . SER A 1 113 ? -6.606 -4.322 -5.793 1.00 97.12 113 SER A N 1
ATOM 925 C CA . SER A 1 113 ? -7.962 -3.811 -5.547 1.00 97.12 113 SER A CA 1
ATOM 926 C C . SER A 1 113 ? -8.917 -4.096 -6.709 1.00 97.12 113 SER A C 1
ATOM 928 O O . SER A 1 113 ? -8.596 -3.898 -7.888 1.00 97.12 113 SER A O 1
ATOM 930 N N . ALA A 1 114 ? -10.140 -4.494 -6.363 1.00 94.31 114 ALA A N 1
ATOM 931 C CA . ALA A 1 114 ? -11.241 -4.574 -7.311 1.00 94.31 114 ALA A CA 1
ATOM 932 C C . ALA A 1 114 ? -11.602 -3.204 -7.921 1.00 94.31 114 ALA A C 1
ATOM 934 O O . ALA A 1 114 ? -12.112 -3.157 -9.039 1.00 94.31 114 ALA A O 1
ATOM 935 N N . ASN A 1 115 ? -11.314 -2.101 -7.218 1.00 92.06 115 ASN A N 1
ATOM 936 C CA . ASN A 1 115 ? -11.789 -0.755 -7.559 1.00 92.06 115 ASN A CA 1
ATOM 937 C C . ASN A 1 115 ? -10.668 0.206 -7.969 1.00 92.06 115 ASN A C 1
ATOM 939 O O . ASN A 1 115 ? -10.897 1.123 -8.754 1.00 92.06 115 ASN A O 1
ATOM 943 N N . VAL A 1 116 ? -9.453 -0.003 -7.460 1.00 95.94 116 VAL A N 1
ATOM 944 C CA . VAL A 1 116 ? -8.294 0.854 -7.730 1.00 95.94 116 VAL A CA 1
ATOM 945 C C . VAL A 1 116 ? -7.290 0.108 -8.600 1.00 95.94 116 VAL A C 1
ATOM 947 O O . VAL A 1 116 ? -6.919 -1.026 -8.315 1.00 95.94 116 VAL A O 1
ATOM 950 N N . THR A 1 117 ? -6.832 0.735 -9.685 1.00 96.19 117 THR A N 1
ATOM 951 C CA . THR A 1 117 ? -5.868 0.106 -10.602 1.00 96.19 117 THR A CA 1
ATOM 952 C C . THR A 1 117 ? -4.520 -0.155 -9.933 1.00 96.19 117 THR A C 1
ATOM 954 O O . THR A 1 117 ? -3.961 -1.233 -10.103 1.00 96.19 117 THR A O 1
ATOM 957 N N . VAL A 1 118 ? -3.991 0.824 -9.192 1.00 97.81 118 VAL A N 1
ATOM 958 C CA . VAL A 1 118 ? -2.695 0.732 -8.511 1.00 97.81 118 VAL A CA 1
ATOM 959 C C . VAL A 1 118 ? -2.591 1.779 -7.403 1.00 97.81 118 VAL A C 1
ATOM 961 O O . VAL A 1 118 ? -3.014 2.920 -7.590 1.00 97.81 118 VAL A O 1
ATOM 964 N N . PHE A 1 119 ? -1.971 1.416 -6.283 1.00 98.44 119 PHE A N 1
ATOM 965 C CA . PHE A 1 119 ? -1.502 2.366 -5.274 1.00 98.44 119 PHE A CA 1
ATOM 966 C C . PHE A 1 119 ? 0.009 2.559 -5.432 1.00 98.44 119 PHE A C 1
ATOM 968 O O . PHE A 1 119 ? 0.773 1.595 -5.459 1.00 98.44 119 PHE A O 1
ATOM 975 N N . ARG A 1 120 ? 0.452 3.812 -5.550 1.00 97.44 120 ARG A N 1
ATOM 976 C CA . ARG A 1 120 ? 1.846 4.198 -5.832 1.00 97.44 120 ARG A CA 1
ATOM 977 C C . ARG A 1 120 ? 2.667 4.518 -4.592 1.00 97.44 120 ARG A C 1
ATOM 979 O O . ARG A 1 120 ? 3.863 4.768 -4.681 1.00 97.44 120 ARG A O 1
ATOM 986 N N . SER A 1 121 ? 2.031 4.507 -3.429 1.00 97.19 121 SER A N 1
ATOM 987 C CA . SER A 1 121 ? 2.695 4.547 -2.132 1.00 97.19 121 SER A CA 1
ATOM 988 C C . SER A 1 121 ? 1.805 3.900 -1.075 1.00 97.19 121 SER A C 1
ATOM 990 O O . SER A 1 121 ? 0.589 3.813 -1.260 1.00 97.19 121 SER A O 1
ATOM 992 N N . ALA A 1 122 ? 2.394 3.504 0.055 1.00 97.81 122 ALA A N 1
ATOM 993 C CA . ALA A 1 122 ? 1.630 3.018 1.201 1.00 97.81 122 ALA A CA 1
ATOM 994 C C . ALA A 1 122 ? 0.586 4.053 1.663 1.00 97.81 122 ALA A C 1
ATOM 996 O O . ALA A 1 122 ? -0.551 3.689 1.947 1.00 97.81 122 ALA A O 1
ATOM 997 N N . ALA A 1 123 ? 0.934 5.347 1.640 1.00 97.00 123 ALA A N 1
ATOM 998 C CA . ALA A 1 123 ? 0.038 6.429 2.041 1.00 97.00 123 ALA A CA 1
ATOM 999 C C . ALA A 1 123 ? -1.190 6.585 1.134 1.00 97.00 123 ALA A C 1
ATOM 1001 O O . ALA A 1 123 ? -2.244 7.007 1.604 1.00 97.00 123 ALA A O 1
ATOM 1002 N N . GLU A 1 124 ? -1.093 6.230 -0.151 1.00 97.62 124 GLU A N 1
ATOM 1003 C CA . GLU A 1 124 ? -2.273 6.177 -1.025 1.00 97.62 124 GLU A CA 1
ATOM 1004 C C . GLU A 1 124 ? -3.229 5.037 -0.634 1.00 97.62 124 GLU A C 1
ATOM 1006 O O . GLU A 1 124 ? -4.425 5.117 -0.911 1.00 97.62 124 GLU A O 1
ATOM 1011 N N . PHE A 1 125 ? -2.713 3.987 0.014 1.00 98.31 125 PHE A N 1
ATOM 1012 C CA . PHE A 1 125 ? -3.477 2.810 0.423 1.00 98.31 125 PHE A CA 1
ATOM 1013 C C . PHE A 1 125 ? -4.074 2.918 1.832 1.00 98.31 125 PHE A C 1
ATOM 1015 O O . PHE A 1 125 ? -5.035 2.217 2.120 1.00 98.31 125 PHE A O 1
ATOM 1022 N N . PHE A 1 126 ? -3.571 3.797 2.703 1.00 97.94 126 PHE A N 1
ATOM 1023 C CA . PHE A 1 126 ? -3.982 3.901 4.115 1.00 97.94 126 PHE A CA 1
ATOM 1024 C C . PHE A 1 126 ? -5.498 3.867 4.331 1.00 97.94 126 PHE A C 1
ATOM 1026 O O . PHE A 1 126 ? -6.027 2.945 4.949 1.00 97.94 126 PHE A O 1
ATOM 1033 N N . PHE A 1 127 ? -6.228 4.826 3.766 1.00 97.44 127 PHE A N 1
ATOM 1034 C CA . PHE A 1 127 ? -7.678 4.885 3.956 1.00 97.44 127 PHE A CA 1
ATOM 1035 C C . PHE A 1 127 ? -8.443 3.779 3.223 1.00 97.44 127 PHE A C 1
ATOM 1037 O O . PHE A 1 127 ? -9.575 3.477 3.601 1.00 97.44 127 PHE A O 1
ATOM 1044 N N . HIS A 1 128 ? -7.822 3.136 2.231 1.00 98.00 128 HIS A N 1
ATOM 1045 C CA . HIS A 1 128 ? -8.367 1.929 1.615 1.00 98.00 128 HIS A CA 1
ATOM 1046 C C . HIS A 1 128 ? -8.208 0.724 2.548 1.00 98.00 128 HIS A C 1
ATOM 1048 O O . HIS A 1 128 ? -9.178 0.014 2.782 1.00 98.00 128 HIS A O 1
ATOM 1054 N N . ALA A 1 129 ? -7.042 0.556 3.178 1.00 98.12 129 ALA A N 1
ATOM 1055 C CA . ALA A 1 129 ? -6.802 -0.461 4.201 1.00 98.12 129 ALA A CA 1
ATOM 1056 C C . ALA A 1 129 ? -7.741 -0.299 5.406 1.00 98.12 129 ALA A C 1
ATOM 1058 O O . ALA A 1 129 ? -8.327 -1.280 5.854 1.00 98.12 129 ALA A O 1
ATOM 1059 N N . LYS A 1 130 ? -7.949 0.939 5.884 1.00 97.06 130 LYS A N 1
ATOM 1060 C CA . LYS A 1 130 ? -8.958 1.246 6.916 1.00 97.06 130 LYS A CA 1
ATOM 1061 C C . LYS A 1 130 ? -10.347 0.781 6.479 1.00 97.06 130 LYS A C 1
ATOM 1063 O O . LYS A 1 130 ? -11.038 0.101 7.223 1.00 97.06 130 LYS A O 1
ATOM 1068 N N . TRP A 1 131 ? -10.774 1.166 5.277 1.00 96.94 131 TRP A N 1
ATOM 1069 C CA . TRP A 1 131 ? -12.083 0.767 4.756 1.00 96.94 131 TRP A CA 1
ATOM 1070 C C . TRP A 1 131 ? -12.224 -0.759 4.663 1.00 96.94 131 TRP A C 1
ATOM 1072 O O . TRP A 1 131 ? -13.295 -1.284 4.968 1.00 96.94 131 TRP A O 1
ATOM 1082 N N . ILE A 1 132 ? -11.142 -1.464 4.314 1.00 97.00 132 ILE A N 1
ATOM 1083 C CA . ILE A 1 132 ? -11.123 -2.926 4.313 1.00 97.00 132 ILE A CA 1
ATOM 1084 C C . ILE A 1 132 ? -11.394 -3.470 5.717 1.00 97.00 132 ILE A C 1
ATOM 1086 O O . ILE A 1 132 ? -12.332 -4.245 5.902 1.00 97.00 132 ILE A O 1
ATOM 1090 N N . VAL A 1 133 ? -10.621 -3.040 6.719 1.00 96.50 133 VAL A N 1
ATOM 1091 C CA . VAL A 1 133 ? -10.802 -3.547 8.088 1.00 96.50 133 VAL A CA 1
ATOM 1092 C C . VAL A 1 133 ? -12.112 -3.096 8.729 1.00 96.50 133 VAL A C 1
ATOM 1094 O O . VAL A 1 133 ? -12.613 -3.772 9.615 1.00 96.50 133 VAL A O 1
ATOM 1097 N N . ASP A 1 134 ? -12.727 -2.020 8.251 1.00 94.44 134 ASP A N 1
ATOM 1098 C CA . ASP A 1 134 ? -14.042 -1.569 8.721 1.00 94.44 134 ASP A CA 1
ATOM 1099 C C . ASP A 1 134 ? -15.221 -2.304 8.063 1.00 94.44 134 ASP A C 1
ATOM 1101 O O . ASP A 1 134 ? -16.381 -1.944 8.278 1.00 94.44 134 ASP A O 1
ATOM 1105 N N . GLY A 1 135 ? -14.947 -3.342 7.269 1.00 92.62 135 GLY A N 1
ATOM 1106 C CA . GLY A 1 135 ? -15.974 -4.239 6.744 1.00 92.62 135 GLY A CA 1
ATOM 1107 C C . GLY A 1 135 ? -16.153 -4.208 5.229 1.00 92.62 135 GLY A C 1
ATOM 1108 O O . GLY A 1 135 ? -17.139 -4.765 4.751 1.00 92.62 135 GLY A O 1
ATOM 1109 N N . CYS A 1 136 ? -15.264 -3.557 4.464 1.00 89.31 136 CYS A N 1
ATOM 1110 C CA . CYS A 1 136 ? -15.321 -3.511 2.992 1.00 89.31 136 CYS A CA 1
ATOM 1111 C C . CYS A 1 136 ? -16.711 -3.130 2.439 1.00 89.31 136 CYS A C 1
ATOM 1113 O O . CYS A 1 136 ? -17.191 -3.717 1.467 1.00 89.31 136 CYS A O 1
ATOM 1115 N N . GLN A 1 137 ? -17.413 -2.186 3.071 1.00 86.62 137 GLN A N 1
ATOM 1116 C CA . GLN A 1 137 ? -18.805 -1.921 2.714 1.00 86.62 137 GLN A CA 1
ATOM 1117 C C . GLN A 1 137 ? -18.918 -1.285 1.327 1.00 86.62 137 GLN A C 1
ATOM 1119 O O . GLN A 1 137 ? -18.302 -0.256 1.041 1.00 86.62 137 GLN A O 1
ATOM 1124 N N . TYR A 1 138 ? -19.767 -1.868 0.486 1.00 85.75 138 TYR A N 1
ATOM 1125 C CA . TYR A 1 138 ? -20.090 -1.350 -0.837 1.00 85.75 138 TYR A CA 1
ATOM 1126 C C . TYR A 1 138 ? -21.411 -0.584 -0.816 1.00 85.75 138 TYR A C 1
ATOM 1128 O O . TYR A 1 138 ? -22.372 -0.969 -0.154 1.00 85.75 138 TYR A O 1
ATOM 1136 N N . GLY A 1 139 ? -21.449 0.522 -1.551 1.00 79.94 139 GLY A N 1
ATOM 1137 C CA . GLY A 1 139 ? -22.678 1.219 -1.896 1.00 79.94 139 GLY A CA 1
ATOM 1138 C C . GLY A 1 139 ? -23.283 0.680 -3.190 1.00 79.94 139 GLY A C 1
ATOM 1139 O O . GLY A 1 139 ? -22.852 -0.333 -3.752 1.00 79.94 139 GLY A O 1
ATOM 1140 N N . ASN A 1 140 ? -24.261 1.419 -3.703 1.00 72.06 140 ASN A N 1
ATOM 1141 C CA . ASN A 1 140 ? -24.871 1.126 -4.995 1.00 72.06 140 ASN A CA 1
ATOM 1142 C C . ASN A 1 140 ? -23.799 1.129 -6.103 1.00 72.06 140 ASN A C 1
ATOM 1144 O O . ASN A 1 140 ? -22.824 1.884 -6.049 1.00 72.06 140 ASN A O 1
ATOM 1148 N N . ASN A 1 141 ? -23.973 0.273 -7.112 1.00 77.75 141 ASN A N 1
ATOM 1149 C CA . ASN A 1 141 ? -23.051 0.119 -8.247 1.00 77.75 141 ASN A CA 1
ATOM 1150 C C . ASN A 1 141 ? -21.633 -0.364 -7.879 1.00 77.75 141 ASN A C 1
ATOM 1152 O O . ASN A 1 141 ? -20.680 -0.053 -8.589 1.00 77.75 141 ASN A O 1
ATOM 1156 N N . ARG A 1 142 ? -21.485 -1.132 -6.787 1.00 79.31 142 ARG A N 1
ATOM 1157 C CA . ARG A 1 142 ? -20.204 -1.716 -6.328 1.00 79.31 142 ARG A CA 1
ATOM 1158 C C . 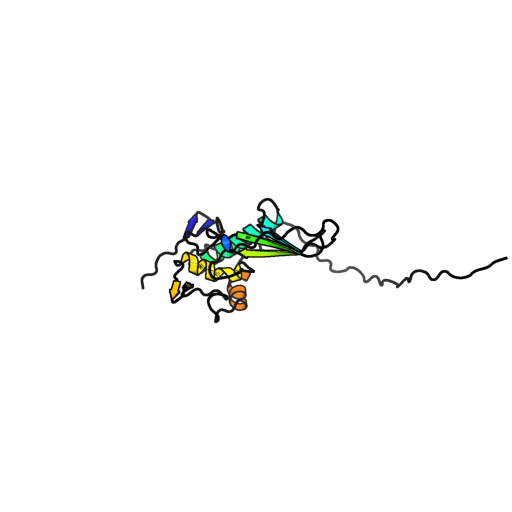ARG A 1 142 ? -19.108 -0.682 -6.040 1.00 79.31 142 ARG A C 1
ATOM 1160 O O . ARG A 1 142 ? -17.930 -1.019 -6.059 1.00 79.31 142 ARG A O 1
ATOM 1167 N N . LYS A 1 143 ? -19.470 0.567 -5.739 1.00 83.62 143 LYS A N 1
ATOM 1168 C CA . LYS A 1 143 ? -18.502 1.573 -5.283 1.00 83.62 143 LYS A CA 1
ATOM 1169 C C . LYS A 1 143 ? -18.237 1.410 -3.782 1.00 83.62 143 LYS A C 1
ATOM 1171 O O . LYS A 1 143 ? -19.209 1.278 -3.037 1.00 83.62 143 LYS A O 1
ATOM 1176 N N . PRO A 1 144 ? -16.977 1.446 -3.313 1.00 87.56 144 PRO A N 1
ATOM 1177 C CA . PRO A 1 144 ? -16.666 1.474 -1.885 1.00 87.56 144 PRO A CA 1
ATOM 1178 C C . PRO A 1 144 ? -17.397 2.621 -1.179 1.00 87.56 144 PRO A C 1
ATOM 1180 O O . PRO A 1 144 ? -17.234 3.788 -1.537 1.00 87.56 144 PRO A O 1
ATOM 1183 N N . ARG A 1 145 ? -18.229 2.304 -0.186 1.00 87.81 145 ARG A N 1
ATOM 1184 C CA . ARG A 1 145 ? -18.931 3.305 0.623 1.00 87.81 145 ARG A CA 1
ATOM 1185 C C . ARG A 1 145 ? -18.016 3.762 1.752 1.00 87.81 145 ARG A C 1
ATOM 1187 O O . ARG A 1 145 ? -17.444 2.931 2.448 1.00 87.81 145 ARG A O 1
ATOM 1194 N N . ALA A 1 146 ? -17.923 5.076 1.957 1.00 89.06 146 ALA A N 1
ATOM 1195 C CA . ALA A 1 146 ? -17.130 5.683 3.032 1.00 89.06 146 ALA A CA 1
ATOM 1196 C C . ALA A 1 146 ? -15.628 5.313 3.016 1.00 89.06 146 ALA A C 1
ATOM 1198 O O . ALA A 1 146 ? -14.951 5.396 4.043 1.00 89.06 146 ALA A O 1
ATOM 1199 N N . CYS A 1 147 ? -15.089 4.916 1.858 1.00 94.88 147 CYS A N 1
ATOM 1200 C CA . CYS A 1 147 ? -13.648 4.788 1.674 1.00 94.88 147 CYS A CA 1
ATOM 1201 C C . CYS A 1 147 ? -13.048 6.177 1.431 1.00 94.88 147 CYS A C 1
ATOM 1203 O O . CYS A 1 147 ? -13.364 6.799 0.427 1.00 94.88 147 CYS A O 1
ATOM 1205 N N . GLY A 1 148 ? -12.176 6.644 2.326 1.00 94.50 148 GLY A N 1
ATOM 1206 C CA . GLY A 1 148 ? -11.562 7.979 2.252 1.00 94.50 148 GLY A CA 1
ATOM 1207 C C . GLY A 1 148 ? -10.236 8.035 1.486 1.00 94.50 148 GLY A C 1
ATOM 1208 O O . GLY A 1 148 ? -9.419 8.913 1.750 1.00 94.50 148 GLY A O 1
ATOM 1209 N N . CYS A 1 149 ? -9.942 7.059 0.620 1.00 96.19 149 CYS A N 1
ATOM 1210 C CA . CYS A 1 149 ? -8.734 7.113 -0.204 1.00 96.19 149 CYS A CA 1
ATOM 1211 C C . CYS A 1 149 ? -8.965 8.019 -1.425 1.00 96.19 149 CYS A C 1
ATOM 1213 O O . CYS A 1 149 ? -10.077 8.083 -1.947 1.00 96.19 149 CYS A O 1
ATOM 1215 N N . LYS A 1 150 ? -7.898 8.642 -1.944 1.00 95.44 150 LYS A N 1
ATOM 1216 C CA . LYS A 1 150 ? -7.927 9.543 -3.121 1.00 95.44 150 LYS A CA 1
ATOM 1217 C C . LYS A 1 150 ? -8.573 8.956 -4.387 1.00 95.44 150 LYS A C 1
ATOM 1219 O O . LYS A 1 150 ? -8.815 9.680 -5.345 1.00 95.44 150 LYS A O 1
ATOM 1224 N N . TYR A 1 151 ? -8.719 7.631 -4.452 1.00 95.50 151 TYR A N 1
ATOM 1225 C CA . TYR A 1 151 ? -9.236 6.922 -5.622 1.00 95.50 151 TYR A CA 1
ATOM 1226 C C . TYR A 1 151 ? -10.728 6.608 -5.495 1.00 95.50 151 TYR A C 1
ATOM 1228 O O . TYR A 1 151 ? -11.422 6.548 -6.507 1.00 95.50 151 TYR A O 1
ATOM 1236 N N . CYS A 1 152 ? -11.219 6.393 -4.274 1.00 93.94 152 CYS A N 1
ATOM 1237 C CA . CYS A 1 152 ? -12.624 6.085 -4.014 1.00 93.94 152 CYS A CA 1
ATOM 1238 C C . CYS A 1 152 ? -13.428 7.330 -3.630 1.00 93.94 152 CYS A C 1
ATOM 1240 O O . CYS A 1 152 ? -14.624 7.381 -3.914 1.00 93.94 152 CYS A O 1
ATOM 1242 N N . ASP A 1 153 ? -12.770 8.326 -3.036 1.00 92.50 153 ASP A N 1
ATOM 1243 C CA . ASP A 1 153 ? -13.349 9.609 -2.664 1.00 92.50 153 ASP A CA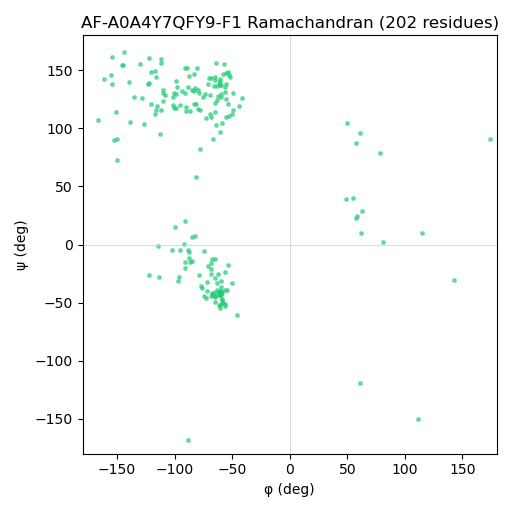 1
ATOM 1244 C C . ASP A 1 153 ? -12.653 10.743 -3.441 1.00 92.50 153 ASP A C 1
ATOM 1246 O O . ASP A 1 153 ? -11.471 11.009 -3.208 1.00 92.50 153 ASP A O 1
ATOM 1250 N N . PRO A 1 154 ? -13.356 11.426 -4.366 1.00 88.44 154 PRO A N 1
ATOM 1251 C CA . PRO A 1 154 ? -12.784 12.523 -5.145 1.00 88.44 154 PRO A CA 1
ATOM 1252 C C . PRO A 1 154 ? -12.472 13.769 -4.303 1.00 88.44 154 PRO A C 1
ATOM 1254 O O . PRO A 1 154 ? -11.750 14.645 -4.771 1.00 88.44 154 PRO A O 1
ATOM 1257 N N . THR A 1 155 ? -13.012 13.871 -3.085 1.00 91.62 155 THR A N 1
ATOM 1258 C CA . THR A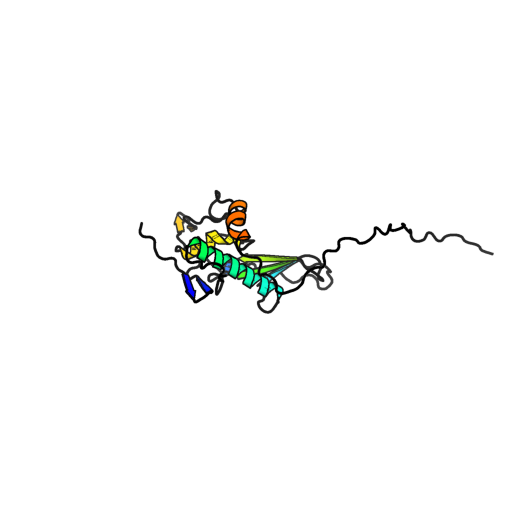 1 155 ? -12.729 14.979 -2.161 1.00 91.62 155 THR A CA 1
ATOM 1259 C C . THR A 1 155 ? -11.464 14.744 -1.336 1.00 91.62 155 THR A C 1
ATOM 1261 O O . THR A 1 155 ? -10.930 15.679 -0.743 1.00 91.62 155 THR A O 1
ATOM 1264 N N . ALA A 1 156 ? -10.945 13.513 -1.319 1.00 92.12 156 ALA A N 1
ATOM 1265 C CA . ALA A 1 156 ? -9.768 13.167 -0.541 1.00 92.12 156 ALA A CA 1
ATOM 1266 C C . ALA A 1 156 ? -8.474 13.688 -1.191 1.00 92.12 156 ALA A C 1
ATOM 1268 O O . ALA A 1 156 ? -8.153 13.392 -2.345 1.00 92.12 156 ALA A O 1
ATOM 1269 N N . ASN A 1 157 ? -7.672 14.416 -0.411 1.00 93.50 157 ASN A N 1
ATOM 1270 C CA . ASN A 1 157 ? -6.407 14.991 -0.856 1.00 93.50 157 ASN A CA 1
ATOM 1271 C C . ASN A 1 157 ? -5.207 14.132 -0.424 1.00 93.50 157 ASN A C 1
ATOM 1273 O O . ASN A 1 157 ? -4.901 13.997 0.762 1.00 93.50 157 ASN A O 1
ATOM 1277 N N . GLN A 1 158 ? -4.457 13.600 -1.393 1.00 94.00 158 GLN A N 1
ATOM 1278 C CA . GLN A 1 158 ? -3.291 12.765 -1.090 1.00 94.00 158 GLN A CA 1
ATOM 1279 C C . GLN A 1 158 ? -2.174 13.506 -0.346 1.00 94.00 158 GLN A C 1
ATOM 1281 O O . GLN A 1 158 ? -1.481 12.887 0.458 1.00 94.00 158 GLN A O 1
ATOM 1286 N N . ALA A 1 159 ? -1.974 14.801 -0.604 1.00 91.56 159 ALA A N 1
ATOM 1287 C CA . ALA A 1 159 ? -0.934 15.577 0.064 1.00 91.56 159 ALA A CA 1
ATOM 1288 C C . ALA A 1 159 ? -1.220 15.701 1.567 1.00 91.56 159 ALA A C 1
ATOM 1290 O O . ALA A 1 159 ? -0.316 15.522 2.379 1.00 91.56 159 ALA A O 1
ATOM 1291 N N . GLU A 1 160 ? -2.483 15.916 1.936 1.00 90.50 160 GLU A N 1
ATOM 1292 C CA . GLU A 1 160 ? -2.927 15.977 3.333 1.00 90.50 160 GLU A CA 1
ATOM 1293 C C . GLU A 1 160 ? -2.801 14.619 4.027 1.00 90.50 160 GLU A C 1
ATOM 1295 O O . GLU A 1 160 ? -2.285 14.538 5.144 1.00 90.50 160 GLU A O 1
ATOM 1300 N N . ILE A 1 161 ? -3.203 13.536 3.348 1.00 89.88 161 ILE A N 1
ATOM 1301 C CA . ILE A 1 161 ? -3.048 12.165 3.855 1.00 89.88 161 ILE A CA 1
ATOM 1302 C C . ILE A 1 161 ? -1.569 11.877 4.140 1.00 89.88 161 ILE A C 1
ATOM 1304 O O . ILE A 1 161 ? -1.222 11.443 5.242 1.00 89.88 161 ILE A O 1
ATOM 1308 N N . SER A 1 162 ? -0.690 12.159 3.176 1.00 89.25 162 SER A N 1
ATOM 1309 C CA . SER A 1 162 ? 0.748 11.935 3.321 1.00 89.25 162 SER A CA 1
ATOM 1310 C C . SER A 1 162 ? 1.362 12.820 4.409 1.00 89.25 162 SER A C 1
ATOM 1312 O O . SER A 1 162 ? 2.109 12.320 5.247 1.00 89.25 162 SER A O 1
ATOM 1314 N N . ALA A 1 163 ? 1.016 14.110 4.463 1.00 87.50 163 ALA A N 1
ATOM 1315 C CA . ALA A 1 163 ? 1.521 15.026 5.485 1.00 87.50 163 ALA A CA 1
ATOM 1316 C C . ALA A 1 163 ? 1.150 14.561 6.898 1.00 87.50 163 ALA A C 1
ATOM 1318 O O . ALA A 1 163 ? 1.974 14.617 7.813 1.00 87.50 163 ALA A O 1
ATOM 1319 N N . LYS A 1 164 ? -0.080 14.061 7.057 1.00 84.62 164 LYS A N 1
ATOM 1320 C CA . LYS A 1 164 ? -0.610 13.621 8.342 1.00 84.62 164 LYS A CA 1
ATOM 1321 C C . LYS A 1 164 ? -0.057 12.271 8.785 1.00 84.62 164 LYS A C 1
ATOM 1323 O O . LYS A 1 164 ? 0.154 12.114 9.983 1.00 84.62 164 LYS A O 1
ATOM 1328 N N . TRP A 1 165 ? 0.149 11.316 7.879 1.00 80.56 165 TRP A N 1
ATOM 1329 C CA . TRP A 1 165 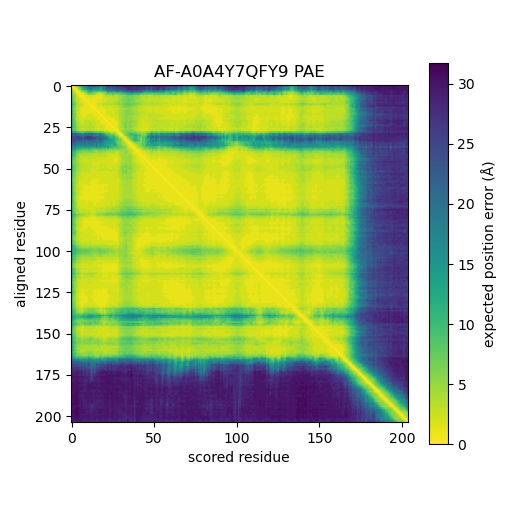? 0.384 9.912 8.251 1.00 80.56 165 TRP A CA 1
ATOM 1330 C C . TRP A 1 165 ? 1.706 9.331 7.741 1.00 80.56 165 TRP A C 1
ATOM 1332 O O . TRP A 1 165 ? 2.265 8.437 8.376 1.00 80.56 165 TRP A O 1
ATOM 1342 N N . ASP A 1 166 ? 2.256 9.848 6.641 1.00 75.88 166 ASP A N 1
ATOM 1343 C CA . ASP A 1 166 ? 3.509 9.328 6.079 1.00 75.88 166 ASP A CA 1
ATOM 1344 C C . ASP A 1 166 ? 4.748 9.823 6.845 1.00 75.88 166 ASP A C 1
ATOM 1346 O O . ASP A 1 166 ? 5.763 9.131 6.899 1.00 75.88 166 ASP A O 1
ATOM 1350 N N . ASN A 1 167 ? 4.644 10.987 7.498 1.00 63.03 167 ASN A N 1
ATOM 1351 C CA . ASN A 1 167 ? 5.741 11.634 8.228 1.00 63.03 167 ASN A CA 1
ATOM 1352 C C . ASN A 1 167 ? 5.894 11.192 9.696 1.00 63.03 167 ASN A C 1
ATOM 1354 O O . ASN A 1 167 ? 6.893 11.538 10.322 1.00 63.03 167 ASN A O 1
ATOM 1358 N N . ARG A 1 168 ? 4.920 10.465 10.267 1.00 56.34 168 ARG A N 1
ATOM 1359 C CA . ARG A 1 168 ? 4.928 10.095 11.700 1.00 56.34 168 ARG A CA 1
ATOM 1360 C C . ARG A 1 168 ? 5.690 8.823 12.032 1.00 56.34 168 ARG A C 1
ATOM 1362 O O . ARG A 1 168 ? 5.991 8.594 13.196 1.00 56.34 168 ARG A O 1
ATOM 1369 N N . HIS A 1 169 ? 6.010 8.008 11.035 1.00 52.94 169 HIS A N 1
ATOM 1370 C CA . HIS A 1 169 ? 6.800 6.813 11.276 1.00 52.94 169 HIS A CA 1
ATOM 1371 C C . HIS A 1 169 ? 8.260 7.243 11.431 1.00 52.94 169 HIS A C 1
ATOM 1373 O O . HIS A 1 169 ? 8.823 7.801 10.478 1.00 52.94 169 HIS A O 1
ATOM 1379 N N . PRO A 1 170 ? 8.875 7.051 12.614 1.00 42.31 170 PRO A N 1
ATOM 1380 C CA . PRO A 1 170 ? 10.256 7.437 12.813 1.00 42.31 170 PRO A CA 1
ATOM 1381 C C . PRO A 1 170 ? 11.092 6.731 11.752 1.00 42.31 170 PRO A C 1
ATOM 1383 O O . PRO A 1 170 ? 10.967 5.524 11.538 1.00 42.31 170 PRO A O 1
ATOM 1386 N N . LYS A 1 171 ? 11.951 7.493 11.065 1.00 40.38 171 LYS A N 1
ATOM 1387 C CA . LYS A 1 171 ? 13.058 6.898 10.317 1.00 40.38 171 LYS A CA 1
ATOM 1388 C C . LYS A 1 171 ? 13.723 5.954 11.311 1.00 40.38 171 LYS A C 1
ATOM 1390 O O . LYS A 1 171 ? 14.196 6.445 12.338 1.00 40.38 171 LYS A O 1
ATOM 1395 N N . GLN A 1 172 ? 13.702 4.640 11.061 1.00 44.03 172 GLN A N 1
ATOM 1396 C CA . GLN A 1 172 ? 14.536 3.718 11.824 1.00 44.03 172 GLN A CA 1
ATOM 1397 C C . GLN A 1 172 ? 15.900 4.394 11.904 1.00 44.03 172 GLN A C 1
ATOM 1399 O O . GLN A 1 172 ? 16.467 4.753 10.866 1.00 44.03 172 GLN A O 1
ATOM 1404 N N . LYS A 1 173 ? 16.369 4.696 13.121 1.00 33.28 173 LYS A N 1
ATOM 1405 C CA . LYS A 1 173 ? 17.751 5.116 13.303 1.00 33.28 173 LYS A CA 1
ATOM 1406 C C . LYS A 1 173 ? 18.551 3.926 12.805 1.00 33.28 173 LYS A C 1
ATOM 1408 O O . LYS A 1 173 ? 18.690 2.940 13.519 1.00 33.28 173 LYS A O 1
ATOM 1413 N N . SER A 1 174 ? 18.985 3.991 11.551 1.00 39.34 174 SER A N 1
ATOM 1414 C CA . SER A 1 174 ? 19.975 3.085 11.005 1.00 39.34 174 SER A CA 1
ATOM 1415 C C . SER A 1 174 ? 21.120 3.109 12.003 1.00 39.34 174 SER A C 1
ATOM 1417 O O . SER A 1 174 ? 21.730 4.165 12.208 1.00 39.34 174 SER A O 1
ATOM 1419 N N . LEU A 1 175 ? 21.345 1.990 12.684 1.00 43.12 175 LEU A N 1
ATOM 1420 C CA . LEU A 1 175 ? 22.535 1.809 13.491 1.00 43.12 175 LEU A CA 1
ATOM 1421 C C . LEU A 1 175 ? 23.730 2.06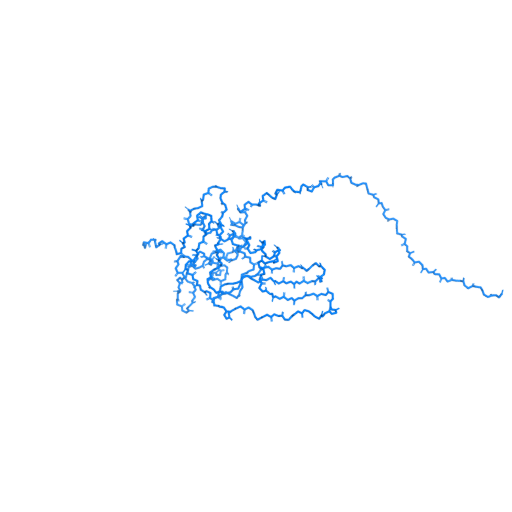2 12.562 1.00 43.12 175 LEU A C 1
ATOM 1423 O O . LEU A 1 175 ? 23.955 1.324 11.611 1.00 43.12 175 LEU A O 1
ATOM 1427 N N . GLY A 1 176 ? 24.416 3.181 12.795 1.00 41.94 176 GLY A N 1
ATOM 1428 C CA . GLY A 1 176 ? 25.772 3.459 12.334 1.00 41.94 176 GLY A CA 1
ATOM 1429 C C . GLY A 1 176 ? 26.046 3.393 10.829 1.00 41.94 176 GLY A C 1
ATOM 1430 O O . GLY A 1 176 ? 26.641 2.442 10.342 1.00 41.94 176 GLY A O 1
ATOM 1431 N N . ARG A 1 177 ? 25.837 4.512 10.131 1.00 35.09 177 ARG A N 1
ATOM 1432 C CA . ARG A 1 177 ? 26.903 5.071 9.280 1.00 35.09 177 ARG A CA 1
ATOM 1433 C C . ARG A 1 177 ? 26.738 6.580 9.209 1.00 35.09 177 ARG A C 1
ATOM 1435 O O . ARG A 1 177 ? 26.014 7.122 8.377 1.00 35.09 177 ARG A O 1
ATOM 1442 N N . SER A 1 178 ? 27.402 7.259 10.136 1.00 34.47 178 SER A N 1
ATOM 1443 C CA . SER A 1 178 ? 27.638 8.695 10.069 1.00 34.47 178 SER A CA 1
ATOM 1444 C C . SER A 1 178 ? 28.276 9.004 8.714 1.00 34.47 178 SER A C 1
ATOM 1446 O O . SER A 1 178 ? 29.411 8.607 8.460 1.00 34.47 178 SER A O 1
ATOM 1448 N N . ARG A 1 179 ? 27.549 9.683 7.819 1.00 37.59 179 ARG A N 1
ATOM 1449 C CA . ARG A 1 179 ? 28.182 10.371 6.686 1.00 37.59 179 ARG A CA 1
ATOM 1450 C C . ARG A 1 179 ? 29.041 11.479 7.298 1.00 37.59 179 ARG A C 1
ATOM 1452 O O . ARG A 1 179 ? 28.475 12.310 8.010 1.00 37.59 179 ARG A O 1
ATOM 1459 N N . PRO A 1 180 ? 30.361 11.526 7.058 1.00 34.44 180 PRO A N 1
ATOM 1460 C CA . PRO A 1 180 ? 31.137 12.693 7.431 1.00 34.44 180 PRO A CA 1
ATOM 1461 C C . PRO A 1 180 ? 30.571 13.899 6.684 1.00 34.44 180 PRO A C 1
ATOM 1463 O O . PRO A 1 180 ? 30.396 13.870 5.463 1.00 34.44 180 PRO A O 1
ATOM 1466 N N . SER A 1 181 ? 30.253 14.943 7.442 1.00 34.44 181 SER A N 1
ATOM 1467 C CA . SER A 1 181 ? 30.011 16.282 6.922 1.00 34.44 181 SER A CA 1
ATOM 1468 C C . SER A 1 181 ? 31.275 16.734 6.189 1.00 34.44 181 SER A C 1
ATOM 1470 O O . SER A 1 181 ? 32.279 17.050 6.820 1.00 34.44 181 SER A O 1
ATOM 1472 N N . SER A 1 182 ? 31.257 16.724 4.855 1.00 40.72 182 SER A N 1
ATOM 1473 C CA . SER A 1 182 ? 32.274 17.411 4.061 1.00 40.72 182 SER A CA 1
ATOM 1474 C C . SER A 1 182 ? 31.940 18.902 4.075 1.00 40.72 182 SER A C 1
ATOM 1476 O O . SER A 1 182 ? 31.287 19.429 3.178 1.00 40.72 182 SER A O 1
ATOM 1478 N N . GLN A 1 183 ? 32.343 19.573 5.150 1.00 39.97 183 GLN A N 1
ATOM 1479 C CA . GLN A 1 183 ? 32.616 21.002 5.119 1.00 39.97 183 GLN A CA 1
ATOM 1480 C C . GLN A 1 183 ? 34.131 21.157 4.973 1.00 39.97 183 GLN A C 1
ATOM 1482 O O . GLN A 1 183 ? 34.891 20.540 5.714 1.00 39.97 183 GLN A O 1
ATOM 1487 N N . ASN A 1 184 ? 34.533 21.971 3.996 1.00 42.31 184 ASN A N 1
ATOM 1488 C CA . ASN A 1 184 ? 35.904 22.305 3.587 1.00 42.31 184 ASN A CA 1
ATOM 1489 C C . ASN A 1 184 ? 36.640 21.267 2.723 1.00 42.31 184 ASN A C 1
ATOM 1491 O O . ASN A 1 184 ? 37.557 20.586 3.169 1.00 42.31 184 ASN A O 1
ATOM 1495 N N . ALA A 1 185 ? 36.313 21.256 1.427 1.00 36.78 185 ALA A N 1
ATOM 1496 C CA . ALA A 1 185 ? 37.282 20.924 0.383 1.00 36.78 185 ALA A CA 1
ATOM 1497 C C . ALA A 1 185 ? 37.632 22.216 -0.389 1.00 36.78 185 ALA A C 1
ATOM 1499 O O . ALA A 1 185 ? 36.713 22.924 -0.814 1.00 36.78 185 ALA A O 1
ATOM 1500 N N . PRO A 1 186 ? 38.921 22.567 -0.564 1.00 34.97 186 PRO A N 1
ATOM 1501 C CA . PRO A 1 186 ? 39.317 23.759 -1.303 1.00 34.97 186 PRO A CA 1
ATOM 1502 C C . PRO A 1 186 ? 38.933 23.647 -2.785 1.00 34.97 186 PRO A C 1
ATOM 1504 O O . PRO A 1 186 ? 39.029 22.592 -3.415 1.00 34.97 186 PRO A O 1
ATOM 1507 N N . ARG A 1 187 ? 38.485 24.775 -3.339 1.00 38.44 187 ARG A N 1
ATOM 1508 C CA . ARG A 1 187 ? 38.043 24.955 -4.725 1.00 38.44 187 ARG A CA 1
ATOM 1509 C C . ARG A 1 187 ? 39.228 24.788 -5.686 1.00 38.44 187 ARG A C 1
ATOM 1511 O O . ARG A 1 187 ? 39.897 25.762 -6.012 1.00 38.44 187 ARG A O 1
ATOM 1518 N N . ILE A 1 188 ? 39.476 23.570 -6.167 1.00 39.72 188 ILE A N 1
ATOM 1519 C CA . ILE A 1 188 ? 40.393 23.344 -7.293 1.00 39.72 188 ILE A CA 1
ATOM 1520 C C . ILE A 1 188 ? 39.694 23.832 -8.567 1.00 39.72 188 ILE A C 1
ATOM 1522 O O . ILE A 1 188 ? 38.721 23.231 -9.030 1.00 39.72 188 ILE A O 1
ATOM 1526 N N . MET A 1 189 ? 40.172 24.945 -9.129 1.00 33.12 189 MET A N 1
ATOM 1527 C CA . MET A 1 189 ? 39.785 25.372 -10.471 1.00 33.12 189 MET A CA 1
ATOM 1528 C C . MET A 1 189 ? 40.287 24.333 -11.477 1.00 33.12 189 MET A C 1
ATOM 1530 O O . MET A 1 189 ? 41.490 24.164 -11.660 1.00 33.12 189 MET A O 1
ATOM 1534 N N . ARG A 1 190 ? 39.368 23.629 -12.144 1.00 38.22 190 ARG A N 1
ATOM 1535 C CA . ARG A 1 190 ? 39.711 22.838 -13.329 1.00 38.22 190 ARG A CA 1
ATOM 1536 C C . ARG A 1 190 ? 40.077 23.793 -14.465 1.00 38.22 190 ARG A C 1
ATOM 1538 O O . ARG A 1 190 ? 39.210 24.471 -15.014 1.00 38.22 190 ARG A O 1
ATOM 1545 N N . VAL A 1 191 ? 41.361 23.818 -14.812 1.00 35.47 191 VAL A N 1
ATOM 1546 C CA . VAL A 1 191 ? 41.869 24.342 -16.083 1.00 35.47 191 VAL A CA 1
ATOM 1547 C C . VAL A 1 191 ? 41.270 23.496 -17.211 1.00 35.47 191 VAL A C 1
ATOM 1549 O O . VAL A 1 191 ? 41.329 22.268 -17.170 1.00 35.47 191 VAL A O 1
ATOM 1552 N N . LYS A 1 192 ? 40.650 24.151 -18.197 1.00 34.03 192 LYS A N 1
ATOM 1553 C CA . LYS A 1 192 ? 40.188 23.512 -19.434 1.00 34.03 192 LYS A CA 1
ATOM 1554 C C . LYS A 1 192 ? 41.412 23.114 -20.260 1.00 34.03 192 LYS A C 1
ATOM 1556 O O . LYS A 1 192 ? 42.095 23.989 -20.780 1.00 34.03 192 LYS A O 1
ATOM 1561 N N . THR A 1 193 ? 41.661 21.822 -20.416 1.00 36.38 193 THR A N 1
ATOM 1562 C CA . THR A 1 193 ? 42.511 21.299 -21.489 1.00 36.38 193 THR A CA 1
ATOM 1563 C C . THR A 1 193 ? 41.607 20.742 -22.586 1.00 36.38 193 THR A C 1
ATOM 1565 O O . THR A 1 193 ? 40.768 19.877 -22.343 1.00 36.38 193 THR A O 1
ATOM 1568 N N . TYR A 1 194 ? 41.730 21.302 -23.790 1.00 35.84 194 TYR A N 1
ATOM 1569 C CA . TYR A 1 194 ? 41.084 20.802 -25.003 1.00 35.84 194 TYR A CA 1
ATOM 1570 C C . TYR A 1 194 ? 42.001 19.763 -25.667 1.00 35.84 194 TYR A C 1
ATOM 1572 O O . TYR A 1 194 ? 43.203 20.020 -25.776 1.00 35.84 194 TYR A O 1
ATOM 1580 N N . PRO A 1 195 ? 41.482 18.615 -26.132 1.00 36.22 195 PRO A N 1
ATOM 1581 C CA . PRO A 1 195 ? 42.276 17.663 -26.891 1.00 36.22 195 PRO A CA 1
ATOM 1582 C C . PRO A 1 195 ? 42.390 18.077 -28.369 1.00 36.22 195 PRO A C 1
ATOM 1584 O O . PRO A 1 195 ? 41.392 18.192 -29.070 1.00 36.22 195 PRO A O 1
ATOM 1587 N N . GLY A 1 196 ? 43.639 18.268 -28.805 1.00 33.94 196 GLY A N 1
ATOM 1588 C CA . GLY A 1 196 ? 44.195 17.752 -30.061 1.00 33.94 196 GLY A CA 1
ATOM 1589 C C . GLY A 1 196 ? 43.570 18.184 -31.389 1.00 33.94 196 GLY A C 1
ATOM 1590 O O . GLY A 1 196 ? 42.708 17.494 -31.920 1.00 33.94 196 GLY A O 1
ATOM 1591 N N . ILE A 1 197 ? 44.156 19.211 -32.012 1.00 37.91 197 ILE A N 1
ATOM 1592 C CA . ILE A 1 197 ? 44.218 19.333 -33.475 1.00 37.91 197 ILE A CA 1
ATOM 1593 C C . ILE A 1 197 ? 45.696 19.173 -33.842 1.00 37.91 197 ILE A C 1
ATOM 1595 O O . ILE A 1 197 ? 46.487 20.102 -33.704 1.00 37.91 197 ILE A O 1
ATOM 1599 N N . GLY A 1 198 ? 46.092 17.953 -34.198 1.00 34.44 198 GLY A N 1
ATOM 1600 C CA . GLY A 1 198 ? 47.406 17.668 -34.766 1.00 34.44 198 GLY A CA 1
ATOM 1601 C C . GLY A 1 198 ? 47.327 17.786 -36.282 1.00 34.44 198 GLY A C 1
ATOM 1602 O O . GLY A 1 198 ? 46.626 17.003 -36.916 1.00 34.44 198 GLY A O 1
ATOM 1603 N N . GLY A 1 199 ? 48.031 18.760 -36.856 1.00 30.23 199 GLY A N 1
ATOM 1604 C CA . GLY A 1 199 ? 48.164 18.913 -38.302 1.00 30.23 199 GLY A CA 1
ATOM 1605 C C . GLY A 1 199 ? 49.282 19.887 -38.673 1.00 30.23 199 GLY A C 1
ATOM 1606 O O . GLY A 1 199 ? 49.123 21.084 -38.473 1.00 30.23 199 GLY A O 1
ATOM 1607 N N . ALA A 1 200 ? 50.392 19.342 -39.180 1.00 35.09 200 ALA A N 1
ATOM 1608 C CA . ALA A 1 200 ? 51.427 19.942 -40.046 1.00 35.09 200 ALA A CA 1
ATOM 1609 C C . ALA A 1 200 ? 52.543 18.877 -40.167 1.00 35.09 200 ALA A C 1
ATOM 1611 O O . ALA A 1 200 ? 53.247 18.619 -39.198 1.00 35.09 200 ALA A O 1
ATOM 1612 N N . VAL A 1 201 ? 52.533 17.980 -41.158 1.00 37.62 201 VAL A N 1
ATOM 1613 C CA . VAL A 1 201 ? 53.019 18.143 -42.545 1.00 37.62 201 VAL A CA 1
ATOM 1614 C C . VAL A 1 201 ? 54.435 18.721 -42.613 1.00 37.62 201 VAL A C 1
ATOM 1616 O O . VAL A 1 201 ? 54.587 19.922 -42.464 1.00 37.62 201 VAL A O 1
ATOM 1619 N N . TYR A 1 202 ? 55.418 17.867 -42.918 1.00 31.42 202 TYR A N 1
ATOM 1620 C CA . TYR A 1 202 ? 56.529 18.151 -43.837 1.00 31.42 202 TYR A CA 1
ATOM 1621 C C . TYR A 1 202 ? 56.985 16.823 -44.482 1.00 31.42 202 TYR A C 1
ATOM 1623 O O . TYR A 1 202 ? 57.415 15.903 -43.790 1.00 31.42 202 TYR A O 1
ATOM 1631 N N . ARG A 1 203 ? 56.785 16.720 -45.803 1.00 35.50 203 ARG A N 1
ATOM 1632 C CA . ARG A 1 203 ? 57.709 16.094 -46.773 1.00 35.50 203 ARG A CA 1
ATOM 1633 C C . ARG A 1 203 ? 58.646 17.236 -47.228 1.00 35.50 203 ARG A C 1
ATOM 1635 O O . ARG A 1 203 ? 58.211 18.385 -47.146 1.00 35.50 203 ARG A O 1
ATOM 1642 N N . ASP A 1 204 ? 59.896 17.077 -47.640 1.00 45.75 204 ASP A N 1
ATOM 1643 C CA . ASP A 1 204 ? 60.680 15.960 -48.182 1.00 45.75 204 ASP A CA 1
ATOM 1644 C C . ASP A 1 204 ? 62.023 15.803 -47.443 1.00 45.75 204 ASP A C 1
ATOM 1646 O O . ASP A 1 204 ? 62.490 16.804 -46.847 1.00 45.75 204 ASP A O 1
#

Foldseek 3Di:
DPQDQFQWDDDPQEIEHRFDQFDLVLDDDWDDFPDPPDQKTWTKAFQDCPPPVSVVVQFLLQQLQQQLLCVVVVNDDPPGTHGYPHDHPNKTKMWTFTTGPVDTDTFIWITTHPQDSIDRGSLLCNLVSVLRRSPQDADPPRQRDPRQHVRRDVPHDSVVSCVVRVPPDPPPPPPDDDDPPPDDDDDDDDDDDDDDDDDDDDDD

Solvent-accessible surface area (backbone atoms only — not comparable to full-atom values): 12226 Å² total; per-residue (Å²): 129,85,83,75,79,60,41,54,51,74,60,90,48,33,30,41,62,75,42,60,63,37,32,60,88,52,45,80,76,78,49,67,78,52,60,89,88,48,65,48,34,67,33,45,42,72,51,44,75,86,42,71,70,37,30,51,50,51,51,50,41,27,30,54,40,23,37,48,51,28,53,75,69,73,68,57,55,88,97,61,73,22,25,32,72,56,72,39,59,41,42,49,53,28,35,36,38,37,43,43,65,92,67,48,48,74,46,59,34,42,25,6,46,74,86,48,79,66,30,75,42,51,58,58,36,42,36,44,54,48,30,28,25,68,62,58,48,61,41,81,94,77,39,62,46,90,24,62,15,54,84,68,22,89,84,37,53,62,68,59,48,30,66,69,58,60,69,69,62,73,76,74,77,70,84,80,77,82,74,77,80,86,74,86,77,82,87,76,80,80,78,89,79,80,87,80,89,87,85,80,89,83,86,132

Secondary structure (DSSP, 8-state):
---PPPSEEEETTEEEE----B-GGGSPPPPPPP-TT-SEEEEEEEPPTTSHHHHHHHHHHHHHHHHHHHHHTT-PPTT---EESSPPTT-EEEEEEEEETTS-EEEEEEE-BSS-S-BSSHHHHHHHHHHHHTT--B-GGGPBTT--STTT-TT--HHHHIIIIISSS-----SS----------------PPP---------

Radius of gyration: 24.43 Å; Cα contacts (8 Å, |Δi|>4): 309; chains: 1; bounding box: 86×38×70 Å

Sequence (204 aa):
MPSMAPHFSVQGEYVSMHLSDGNPRRWPRERKLADPDSDTIDYLVPADPNDEHDAHSLLKWKCKIGGFLMDFHKRAEPNQNYYLTDFPDGYRLFVHRKGSKANPRRDCYLYGSANVTVFRSAAEFFFHAKWIVDGCQYGNNRKPRACGCKYCDPTANQAEISAKWDNRHPKQKSLGRSRPSSQNAPRIMRVKTYPGIGGAVYRD